Protein AF-0000000066281693 (afdb_homodimer)

pLDDT: mean 96.37, std 2.98, range [82.62, 98.88]

Radius of gyration: 18.15 Å; Cα contacts (8 Å, |Δi|>4): 465; chains: 2; bounding box: 39×50×39 Å

Foldseek 3Di:
DEEALQLVVLCLDVPRPCNVFSVCCLVVDPAAHEYEVVSLVVNLVCCCVPPRDVSSVVSVCVCVVPSHHYDDQDPVLQVQLVVQCVVVVVLNDDSRVSSSLSVCVVSVHQEYEHPPCVSQQPRAHPVGDHGHYGD/DEEALQLVVLCLDVPRPCNVFSVCCLVVDPAAHEYEVVSLVVNLVCCCVPPRDVSSVVSVCVCVVPSHHYDDQDPVLQVQLVVQCVVVVVLNDDSRVSSSLSVCVVSVHQEYEHPPCVSQQPRARPVGDHGHYGD

InterPro domains:
  IPR002716 PIN domain [PF01850] (1-121)
  IPR022907 VapC family [MF_00265] (1-130)
  IPR029060 PIN-like domain superfamily [SSF88723] (1-123)

Solvent-accessible surface area (backbone atoms only — not comparable to full-atom values): 14209 Å² total; per-residue (Å²): 61,36,49,36,45,58,29,50,54,24,51,76,30,81,83,37,89,56,13,65,58,40,42,50,56,61,72,68,48,87,59,61,43,33,32,47,44,34,31,51,42,52,43,42,52,51,36,34,73,75,75,25,63,69,58,27,44,52,50,38,46,56,58,28,64,63,80,46,40,58,44,76,65,41,41,68,49,38,40,53,16,40,51,45,32,60,74,37,54,92,71,67,56,51,62,47,60,23,37,52,40,52,47,24,55,74,69,71,42,52,40,33,35,34,70,56,51,74,65,50,67,70,48,54,41,84,91,54,72,67,51,46,74,27,114,62,35,49,37,47,57,28,50,53,22,50,75,30,81,84,38,89,54,13,65,58,39,42,49,54,61,71,68,47,87,58,62,43,32,34,46,45,34,31,51,41,50,43,41,52,52,35,35,72,76,76,25,63,70,56,26,46,51,50,38,46,54,57,30,65,63,79,44,39,58,43,76,64,39,41,68,49,39,41,53,15,38,51,46,32,61,74,38,53,92,70,68,57,53,64,47,61,23,36,51,41,52,47,23,56,74,68,71,40,50,40,33,35,32,71,59,52,74,63,51,67,70,48,53,41,85,91,54,71,68,51,46,76,27,114

Secondary structure (DSSP, 8-state):
-EE-HHHHHHHH-TTSTTHHHHHHHHHH--S--EE-HHHHHHHHHHHHHHT-HHHHHHHHHHHHTSSSEE----HHHHHHHHHHHHHTGGGT--HHHHHHHHHHHHTT--EEE-S-HHHHHH---TTSS--EEE-/-EE-HHHHHHHH-TTSTTHHHHHHHHHH--S--EE-HHHHHHHHHHHHHHT-HHHHHHHHHHHHTSSSEE----HHHHHHHHHHHHHTGGGT--HHHHHHHHHHHHTT--EEE-S-HHHHHH---TTSS--EEE-

GO terms:
  GO:0045926 negative regulation of growth (P, IMP)

Organism: Mycobacterium tuberculosis (strain ATCC 25618 / H37Rv) (NCBI:txid83332)

Sequence (270 aa):
MIIDTSALLAYFDAAEPDHAAVSECIDSSADALVVSPYVVAELDYLVATRVGVDAELAVLRELAGGAWELANCGAAEIEQAARIVTKYQDQRIGIADAANVVLADRYRTRTILTLDRRHFSALRPIGGGRFTVIPMIIDTSALLAYFDAAEPDHAAVSECIDSSADALVVSPYVVAELDYLVATRVGVDAELAVLRELAGGAWELANCGAAEIEQAARIVTKYQDQRIGIADAANVVLADRYRTRTILTLDRRHFSALRPIGGGRFTVIP

Nearest PDB structures (foldseek):
  5x3t-assembly1_H  TM=9.956E-01  e=8.261E-22  Mycobacterium tuberculosis H37Rv
  5wzf-assembly1_A  TM=8.922E-01  e=1.383E-08  Mycobacterium tuberculosis H37Rv
  5wz4-assembly1_B  TM=8.906E-01  e=7.162E-08  Mycobacterium tuberculosis H37Rv
  4xgr-assembly1_A  TM=8.207E-01  e=1.193E-05  Mycobacterium tuberculosis H37Rv
  5ecw-assembly1_A  TM=7.690E-01  e=4.555E-05  Shigella flexneri

Structure (mmCIF, N/CA/C/O backbone):
data_AF-0000000066281693-model_v1
#
loop_
_entity.id
_entity.type
_entity.pdbx_description
1 polymer 'Ribonuclease VapC26'
#
loop_
_atom_site.group_PDB
_atom_site.id
_atom_site.type_symbol
_atom_site.label_atom_id
_atom_site.label_alt_id
_atom_site.label_comp_id
_atom_site.label_asym_id
_atom_site.label_entity_id
_atom_site.label_seq_id
_atom_site.pdbx_PDB_ins_code
_atom_site.Cartn_x
_atom_site.Cartn_y
_atom_site.Cartn_z
_atom_site.occupancy
_atom_site.B_iso_or_equiv
_atom_site.auth_seq_id
_atom_site.auth_comp_id
_atom_site.auth_asym_id
_atom_site.auth_atom_id
_atom_site.pdbx_PDB_model_num
ATOM 1 N N . MET A 1 1 ? 0.467 11.891 14.688 1 97.56 1 MET A N 1
ATOM 2 C CA . MET A 1 1 ? -0.032 12.594 13.508 1 97.56 1 MET A CA 1
ATOM 3 C C . MET A 1 1 ? -0.022 11.688 12.281 1 97.56 1 MET A C 1
ATOM 5 O O . MET A 1 1 ? 0.903 10.898 12.102 1 97.56 1 MET A O 1
ATOM 9 N N . ILE A 1 2 ? -1.077 11.828 11.508 1 98.38 2 ILE A N 1
ATOM 10 C CA . ILE A 1 2 ? -1.174 11.023 10.297 1 98.38 2 ILE A CA 1
ATOM 11 C C . ILE A 1 2 ? -0.479 11.742 9.148 1 98.38 2 ILE A C 1
ATOM 13 O O . ILE A 1 2 ? -0.688 12.945 8.938 1 98.38 2 ILE A O 1
ATOM 17 N N . ILE A 1 3 ? 0.344 11.039 8.398 1 98.62 3 ILE A N 1
ATOM 18 C CA . ILE A 1 3 ? 1.07 11.633 7.273 1 98.62 3 ILE A CA 1
ATOM 19 C C . ILE A 1 3 ? 0.482 11.125 5.957 1 98.62 3 ILE A C 1
ATOM 21 O O . ILE A 1 3 ? 0.396 9.922 5.73 1 98.62 3 ILE A O 1
ATOM 25 N N . ASP A 1 4 ? 0.103 12.023 5.117 1 98.19 4 ASP A N 1
ATOM 26 C CA . ASP A 1 4 ? -0.469 11.703 3.812 1 98.19 4 ASP A CA 1
ATOM 27 C C . ASP A 1 4 ? 0.6 11.734 2.723 1 98.19 4 ASP A C 1
ATOM 29 O O . ASP A 1 4 ? 1.691 12.266 2.93 1 98.19 4 ASP A O 1
ATOM 33 N N . THR A 1 5 ? 0.277 11.164 1.583 1 98.25 5 THR A N 1
ATOM 34 C CA . THR A 1 5 ? 1.219 11.031 0.476 1 98.25 5 THR A CA 1
ATOM 35 C C . THR A 1 5 ? 1.715 12.398 0.02 1 98.25 5 THR A C 1
ATOM 37 O O . THR A 1 5 ? 2.908 12.586 -0.222 1 98.25 5 THR A O 1
ATOM 40 N N . SER A 1 6 ? 0.788 13.367 -0.1 1 97.75 6 SER A N 1
ATOM 41 C CA . SER A 1 6 ? 1.155 14.68 -0.623 1 97.75 6 SER A CA 1
ATOM 42 C C . SER A 1 6 ? 2.186 15.359 0.271 1 97.75 6 SER A C 1
ATOM 44 O O . SER A 1 6 ? 3.08 16.047 -0.219 1 97.75 6 SER A O 1
ATOM 46 N N . ALA A 1 7 ? 2.043 15.18 1.549 1 98.12 7 ALA A N 1
ATOM 47 C CA . ALA A 1 7 ? 3.002 15.758 2.484 1 98.12 7 ALA A CA 1
ATOM 48 C C . ALA A 1 7 ? 4.379 15.117 2.328 1 98.12 7 ALA A C 1
ATOM 50 O O . ALA A 1 7 ? 5.395 15.812 2.32 1 98.12 7 ALA A O 1
ATOM 51 N N . LEU A 1 8 ? 4.406 13.836 2.193 1 98.31 8 LEU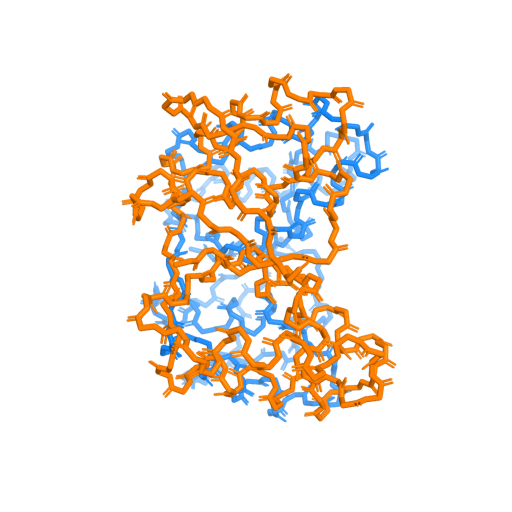 A N 1
ATOM 52 C CA . LEU A 1 8 ? 5.68 13.133 2.062 1 98.31 8 LEU A CA 1
ATOM 53 C C . LEU A 1 8 ? 6.359 13.492 0.744 1 98.31 8 LEU A C 1
ATOM 55 O O . LEU A 1 8 ? 7.59 13.594 0.683 1 98.31 8 LEU A O 1
ATOM 59 N N . LEU A 1 9 ? 5.609 13.633 -0.322 1 98.06 9 LEU A N 1
ATOM 60 C CA . LEU A 1 9 ? 6.176 14.055 -1.599 1 98.06 9 LEU A CA 1
ATOM 61 C C . LEU A 1 9 ? 6.883 15.398 -1.462 1 98.06 9 LEU A C 1
ATOM 63 O O . LEU A 1 9 ? 7.996 15.57 -1.963 1 98.06 9 LEU A O 1
ATOM 67 N N . ALA A 1 10 ? 6.227 16.266 -0.794 1 97.81 10 ALA A N 1
ATOM 68 C CA . ALA A 1 10 ? 6.832 17.578 -0.57 1 97.81 10 ALA A CA 1
ATOM 69 C C . ALA A 1 10 ? 8.031 17.469 0.364 1 97.81 10 ALA A C 1
ATOM 71 O O . ALA A 1 10 ? 9.031 18.172 0.183 1 97.81 10 ALA A O 1
ATOM 72 N N . TYR A 1 11 ? 7.918 16.609 1.33 1 97.62 11 TYR A N 1
ATOM 73 C CA . TYR A 1 11 ? 8.984 16.422 2.305 1 97.62 11 TYR A CA 1
ATOM 74 C C . TYR A 1 11 ? 10.258 15.93 1.633 1 97.62 11 TYR A C 1
ATOM 76 O O . TYR A 1 11 ? 11.359 16.406 1.934 1 97.62 11 TYR A O 1
ATOM 84 N N . PHE A 1 12 ? 10.117 15.055 0.659 1 96.5 12 PHE A N 1
ATOM 85 C CA . PHE A 1 12 ? 11.273 14.398 0.057 1 96.5 12 PHE A CA 1
ATOM 86 C C . PHE A 1 12 ? 11.742 15.164 -1.176 1 96.5 12 PHE A C 1
ATOM 88 O O . PHE A 1 12 ? 12.781 14.836 -1.754 1 96.5 12 PHE A O 1
ATOM 95 N N . ASP A 1 13 ? 11.023 16.094 -1.587 1 95 13 ASP A N 1
ATOM 96 C CA . ASP A 1 13 ? 11.414 16.922 -2.732 1 95 13 ASP A CA 1
ATOM 97 C C . ASP A 1 13 ? 11.695 18.359 -2.311 1 95 13 ASP A C 1
ATOM 99 O O . ASP A 1 13 ? 10.781 19.188 -2.26 1 95 13 ASP A O 1
ATOM 103 N N . ALA A 1 14 ? 12.891 18.734 -2.246 1 93 14 ALA A N 1
ATOM 104 C CA . ALA A 1 14 ? 13.32 20.047 -1.741 1 93 14 ALA A CA 1
ATOM 105 C C . ALA A 1 14 ? 12.859 21.172 -2.662 1 93 14 ALA A C 1
ATOM 107 O O . ALA A 1 14 ? 12.836 22.328 -2.262 1 93 14 ALA A O 1
ATOM 108 N N . ALA A 1 15 ? 12.531 20.812 -3.895 1 93.62 15 ALA A N 1
ATOM 109 C CA . ALA A 1 15 ? 12.133 21.844 -4.859 1 93.62 15 ALA A CA 1
ATOM 110 C C . ALA A 1 15 ? 10.648 22.172 -4.734 1 93.62 15 ALA A C 1
ATOM 112 O O . ALA A 1 15 ? 10.172 23.156 -5.309 1 93.62 15 ALA A O 1
ATOM 113 N N . GLU A 1 16 ? 9.945 21.344 -3.98 1 94.56 16 GLU A N 1
ATOM 114 C CA . GLU A 1 16 ? 8.516 21.594 -3.781 1 94.56 16 GLU A CA 1
ATOM 115 C C . GLU A 1 16 ? 8.289 22.844 -2.938 1 94.56 16 GLU A C 1
ATOM 117 O O . GLU A 1 16 ? 8.945 23.031 -1.91 1 94.56 16 GLU A O 1
ATOM 122 N N . PRO A 1 17 ? 7.426 23.734 -3.322 1 96.19 17 PRO A N 1
ATOM 123 C CA . PRO A 1 17 ? 7.164 25 -2.619 1 96.19 17 PRO A CA 1
ATOM 124 C C . PRO A 1 17 ? 6.816 24.781 -1.146 1 96.19 17 PRO A C 1
ATOM 126 O O . PRO A 1 17 ? 7.152 25.625 -0.304 1 96.19 17 PRO A O 1
ATOM 129 N N . ASP A 1 18 ? 6.168 23.672 -0.856 1 97.12 18 ASP A N 1
ATOM 130 C CA . ASP A 1 18 ? 5.688 23.453 0.503 1 97.12 18 ASP A CA 1
ATOM 131 C C . ASP A 1 18 ? 6.699 22.641 1.316 1 97.12 18 ASP A C 1
ATOM 133 O O . ASP A 1 18 ? 6.434 22.281 2.465 1 97.12 18 ASP A O 1
ATOM 137 N N . HIS A 1 19 ? 7.832 22.359 0.76 1 97.94 19 HIS A N 1
ATOM 138 C CA . HIS A 1 19 ? 8.844 21.547 1.426 1 97.94 19 HIS A CA 1
ATOM 139 C C . HIS A 1 19 ? 9.164 22.094 2.811 1 97.94 19 HIS A C 1
ATOM 141 O O . HIS A 1 19 ? 9.156 21.344 3.795 1 97.94 19 HIS A O 1
ATOM 147 N N . ALA A 1 20 ? 9.438 23.391 2.881 1 97.88 20 ALA A N 1
ATOM 148 C CA . ALA A 1 20 ? 9.852 23.984 4.145 1 97.88 20 ALA A CA 1
ATOM 149 C C . ALA A 1 20 ? 8.75 23.859 5.199 1 97.88 20 ALA A C 1
ATOM 151 O O . ALA A 1 20 ? 9.023 23.5 6.344 1 97.88 20 ALA A O 1
ATOM 152 N N . ALA A 1 21 ? 7.535 24.156 4.832 1 97.81 21 ALA A N 1
ATOM 153 C CA . ALA A 1 21 ? 6.406 24.109 5.758 1 97.81 21 ALA A CA 1
ATOM 154 C C . ALA A 1 21 ? 6.164 22.688 6.254 1 97.81 21 ALA A C 1
ATOM 156 O O . ALA A 1 21 ? 5.949 22.453 7.445 1 97.81 21 ALA A O 1
ATOM 157 N N . VAL A 1 22 ? 6.199 21.703 5.363 1 98.19 22 VAL A N 1
ATOM 158 C CA . VAL A 1 22 ? 5.98 20.297 5.711 1 98.19 22 VAL A CA 1
ATOM 159 C C . VAL A 1 22 ? 7.117 19.812 6.602 1 98.19 22 VAL A C 1
ATOM 161 O O . VAL A 1 22 ? 6.879 19.125 7.602 1 98.19 22 VAL A O 1
ATOM 164 N N . SER A 1 23 ? 8.336 20.172 6.23 1 97.75 23 SER A N 1
ATOM 165 C CA . SER A 1 23 ? 9.508 19.766 6.996 1 97.75 23 SER A CA 1
ATOM 166 C C . SER A 1 23 ? 9.453 20.297 8.422 1 97.75 23 SER A C 1
ATOM 168 O O . SER A 1 23 ? 9.797 19.594 9.375 1 97.75 23 SER A O 1
ATOM 170 N N . GLU A 1 24 ? 9.055 21.469 8.57 1 97.69 24 GLU A N 1
ATOM 171 C CA . GLU A 1 24 ? 8.922 22.062 9.898 1 97.69 24 GLU A CA 1
ATOM 172 C C . GLU A 1 24 ? 7.898 21.312 10.742 1 97.69 24 GLU A C 1
ATOM 174 O O . GLU A 1 24 ? 8.125 21.062 11.922 1 97.69 24 GLU A O 1
ATOM 179 N N . CYS A 1 25 ? 6.734 20.969 10.148 1 97.38 25 CYS A N 1
ATOM 180 C CA . CYS A 1 25 ? 5.703 20.219 10.852 1 97.38 25 CYS A CA 1
ATOM 181 C C . CYS A 1 25 ? 6.242 18.875 11.328 1 97.38 25 CYS A C 1
ATOM 183 O O . CYS A 1 25 ? 5.98 18.453 12.453 1 97.38 25 CYS A O 1
ATOM 185 N N . ILE A 1 26 ? 6.953 18.156 10.469 1 96.69 26 ILE A N 1
ATOM 186 C CA . ILE A 1 26 ? 7.488 16.844 10.766 1 96.69 26 ILE A CA 1
ATOM 187 C C . ILE A 1 26 ? 8.578 16.938 11.828 1 96.69 26 ILE A C 1
ATOM 189 O O . ILE A 1 26 ? 8.562 16.203 12.812 1 96.69 26 ILE A O 1
ATOM 193 N N . ASP A 1 27 ? 9.438 17.922 11.656 1 94.94 27 ASP A N 1
ATOM 194 C CA . ASP A 1 27 ? 10.617 18.047 12.508 1 94.94 27 ASP A CA 1
ATOM 195 C C . ASP A 1 27 ? 10.234 18.531 13.906 1 94.94 27 ASP A C 1
ATOM 197 O O . ASP A 1 27 ? 10.906 18.219 14.883 1 94.94 27 ASP A O 1
ATOM 201 N N . SER A 1 28 ? 9.18 19.203 13.969 1 94.56 28 SER A N 1
ATOM 202 C CA . SER A 1 28 ? 8.812 19.812 15.242 1 94.56 28 SER A CA 1
ATOM 203 C C . SER A 1 28 ? 7.816 18.953 16 1 94.56 28 SER A C 1
ATOM 205 O O . SER A 1 28 ? 7.477 19.234 17.156 1 94.56 28 SER A O 1
ATOM 207 N N . SER A 1 29 ? 7.379 17.938 15.391 1 92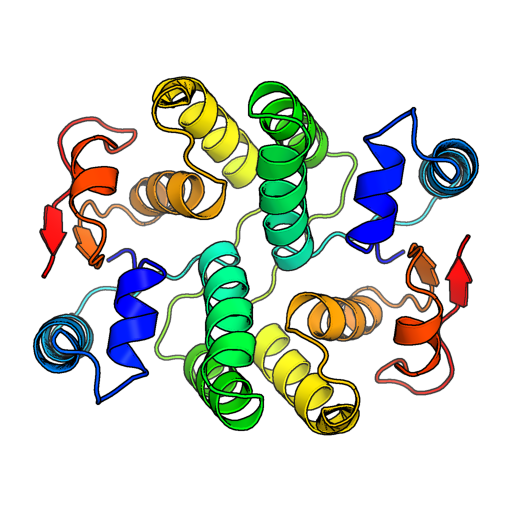.69 29 SER A N 1
ATOM 208 C CA . SER A 1 29 ? 6.332 17.125 16.016 1 92.69 29 SER A CA 1
ATOM 209 C C . SER A 1 29 ? 6.91 16.203 17.078 1 92.69 29 SER A C 1
ATOM 211 O O . SER A 1 29 ? 7.973 15.602 16.891 1 92.69 29 SER A O 1
ATOM 213 N N . ALA A 1 30 ? 6.25 16.156 18.203 1 91.69 30 ALA A N 1
ATOM 214 C CA . ALA A 1 30 ? 6.594 15.195 19.25 1 91.69 30 ALA A CA 1
ATOM 215 C C . ALA A 1 30 ? 5.75 13.93 19.125 1 91.69 30 ALA A C 1
ATOM 217 O O . ALA A 1 30 ? 6.039 12.922 19.766 1 91.69 30 ALA A O 1
ATOM 218 N N . ASP A 1 31 ? 4.766 13.992 18.281 1 92.56 31 ASP A N 1
ATOM 219 C CA . ASP A 1 31 ? 3.846 12.875 18.094 1 92.56 31 ASP A CA 1
ATOM 220 C C . ASP A 1 31 ? 4.449 11.828 17.156 1 92.56 31 ASP A C 1
ATOM 222 O O . ASP A 1 31 ? 5.398 12.109 16.438 1 92.56 31 ASP A O 1
ATOM 226 N N . ALA A 1 32 ? 3.941 10.547 17.281 1 96.06 32 ALA A N 1
ATOM 227 C CA . ALA A 1 32 ? 4.266 9.547 16.266 1 96.06 32 ALA A CA 1
ATOM 228 C C . ALA A 1 32 ? 3.85 10.016 14.883 1 96.06 32 ALA A C 1
ATOM 230 O O . ALA A 1 32 ? 2.777 10.602 14.711 1 96.06 32 ALA A O 1
ATOM 231 N N . LEU A 1 33 ? 4.742 9.867 13.93 1 98.38 33 LEU A N 1
ATOM 232 C CA . LEU A 1 33 ? 4.461 10.164 12.523 1 98.38 33 LEU A CA 1
ATOM 233 C C . LEU A 1 33 ? 3.963 8.922 11.797 1 98.38 33 LEU A C 1
ATOM 235 O O . LEU A 1 33 ? 4.762 8.141 11.281 1 98.38 33 LEU A O 1
ATOM 239 N N . VAL A 1 34 ? 2.664 8.734 11.75 1 98.75 34 VAL A N 1
ATOM 240 C CA . VAL A 1 34 ? 2.041 7.484 11.32 1 98.75 34 VAL A CA 1
ATOM 241 C C . VAL A 1 34 ? 1.897 7.477 9.797 1 98.75 34 VAL A C 1
ATOM 243 O O . VAL A 1 34 ? 1.312 8.391 9.219 1 98.75 34 VAL A O 1
ATOM 246 N N . VAL A 1 35 ? 2.432 6.512 9.195 1 98.88 35 VAL A N 1
ATOM 247 C CA . VAL A 1 35 ? 2.354 6.324 7.75 1 98.88 35 VAL A CA 1
ATOM 248 C C . VAL A 1 35 ? 1.716 4.973 7.441 1 98.88 35 VAL A C 1
ATOM 250 O O . VAL A 1 35 ? 2.176 3.936 7.926 1 98.88 35 VAL A O 1
ATOM 253 N N . SER A 1 36 ? 0.613 4.973 6.691 1 98.88 36 SER A N 1
ATOM 254 C CA . SER A 1 36 ? -0.012 3.721 6.277 1 98.88 36 SER A CA 1
ATOM 255 C C . SER A 1 36 ? 0.789 3.043 5.172 1 98.88 36 SER A C 1
ATOM 257 O O . SER A 1 36 ? 1.52 3.705 4.43 1 98.88 36 SER A O 1
ATOM 259 N N . PRO A 1 37 ? 0.64 1.738 5.02 1 98.88 37 PRO A N 1
ATOM 260 C CA . PRO A 1 37 ? 1.333 1.078 3.912 1 98.88 37 PRO A CA 1
ATOM 261 C C . PRO A 1 37 ? 0.827 1.533 2.545 1 98.88 37 PRO A C 1
ATOM 263 O O . PRO A 1 37 ? 1.557 1.451 1.553 1 98.88 37 PRO A O 1
ATOM 266 N N . TYR A 1 38 ? -0.361 2.041 2.502 1 98.88 38 TYR A N 1
ATOM 267 C CA . TYR A 1 38 ? -0.93 2.486 1.234 1 98.88 38 TYR A CA 1
ATOM 268 C C . TYR A 1 38 ? -0.314 3.809 0.795 1 98.88 38 TYR A C 1
ATOM 270 O O . TYR A 1 38 ? -0.133 4.051 -0.4 1 98.88 38 TYR A O 1
ATOM 278 N N . VAL A 1 39 ? 0.002 4.633 1.779 1 98.81 39 VAL A N 1
ATOM 279 C CA . VAL A 1 39 ? 0.751 5.855 1.508 1 98.81 39 VAL A CA 1
ATOM 280 C C . VAL A 1 39 ? 2.152 5.504 1.014 1 98.81 39 VAL A C 1
ATOM 282 O O . VAL A 1 39 ? 2.666 6.129 0.083 1 98.81 39 VAL A O 1
ATOM 285 N N . VAL A 1 40 ? 2.775 4.473 1.563 1 98.88 40 VAL A N 1
ATOM 286 C CA . VAL A 1 40 ? 4.09 4.016 1.121 1 98.88 40 VAL A CA 1
ATOM 287 C C . VAL A 1 40 ? 4.023 3.586 -0.343 1 98.88 40 VAL A C 1
ATOM 289 O O . VAL A 1 40 ? 4.891 3.943 -1.142 1 98.88 40 VAL A O 1
ATOM 292 N N . ALA A 1 41 ? 2.988 2.848 -0.678 1 98.69 41 ALA A N 1
ATOM 293 C CA . ALA A 1 41 ? 2.822 2.369 -2.047 1 98.69 41 ALA A CA 1
ATOM 294 C C . ALA A 1 41 ? 2.678 3.535 -3.021 1 98.69 41 ALA A C 1
ATOM 296 O O . ALA A 1 41 ? 3.309 3.549 -4.082 1 98.69 41 ALA A O 1
ATOM 297 N N . GLU A 1 42 ? 1.823 4.488 -2.662 1 98.19 42 GLU A N 1
ATOM 298 C CA . GLU A 1 42 ? 1.613 5.656 -3.51 1 98.19 42 GLU A CA 1
ATOM 299 C C . GLU A 1 42 ? 2.9 6.461 -3.67 1 98.19 42 GLU A C 1
ATOM 301 O O . GLU A 1 42 ? 3.236 6.891 -4.777 1 98.19 42 GLU A O 1
ATOM 306 N N . LEU A 1 43 ? 3.547 6.672 -2.59 1 98.56 43 LEU A N 1
ATOM 307 C CA . LEU A 1 43 ? 4.793 7.43 -2.6 1 98.56 43 LEU A CA 1
ATOM 308 C C . LEU A 1 43 ? 5.84 6.75 -3.475 1 98.56 43 LEU A C 1
ATOM 310 O O . LEU A 1 43 ? 6.5 7.402 -4.285 1 98.56 43 LEU A O 1
ATOM 314 N N . ASP A 1 44 ? 5.988 5.457 -3.299 1 98.44 44 ASP A N 1
ATOM 315 C CA . ASP A 1 44 ? 6.922 4.66 -4.09 1 98.44 44 ASP A CA 1
ATOM 316 C C . ASP A 1 44 ? 6.676 4.852 -5.586 1 98.44 44 ASP A C 1
ATOM 318 O O . ASP A 1 44 ? 7.602 5.148 -6.34 1 98.44 44 ASP A O 1
ATOM 322 N N . TYR A 1 45 ? 5.473 4.742 -5.996 1 97.62 45 TYR A N 1
ATOM 323 C CA . TYR A 1 45 ? 5.09 4.863 -7.398 1 97.62 45 TYR A CA 1
ATOM 324 C C . TYR A 1 45 ? 5.363 6.266 -7.922 1 97.62 45 TYR A C 1
ATOM 326 O O . TYR A 1 45 ? 5.961 6.434 -8.984 1 97.62 45 TYR A O 1
ATOM 334 N N . LEU A 1 46 ? 4.938 7.25 -7.195 1 97.56 46 LEU A N 1
ATOM 335 C CA . LEU A 1 46 ? 5.051 8.641 -7.637 1 97.56 46 LEU A CA 1
ATOM 336 C C . LEU A 1 46 ? 6.512 9.055 -7.742 1 97.56 46 LEU A C 1
ATOM 338 O O . LEU A 1 46 ? 6.906 9.695 -8.719 1 97.56 46 LEU A O 1
ATOM 342 N N . VAL A 1 47 ? 7.316 8.703 -6.758 1 97.75 47 VAL A N 1
ATOM 343 C CA . VAL A 1 47 ? 8.719 9.102 -6.758 1 97.75 47 VAL A CA 1
ATOM 344 C C . VAL A 1 47 ? 9.461 8.359 -7.867 1 97.75 47 VAL A C 1
ATOM 346 O O . VAL A 1 47 ? 10.25 8.961 -8.609 1 97.75 47 VAL A O 1
ATOM 349 N N . ALA A 1 48 ? 9.188 7.09 -8 1 96.62 48 ALA A N 1
ATOM 350 C CA . ALA A 1 48 ? 9.828 6.309 -9.055 1 96.62 48 ALA A CA 1
ATOM 351 C C . ALA A 1 48 ? 9.508 6.875 -10.438 1 96.62 48 ALA A C 1
ATOM 353 O O . ALA A 1 48 ? 10.391 6.961 -11.297 1 96.62 48 ALA A O 1
ATOM 354 N N . THR A 1 49 ? 8.266 7.262 -10.68 1 95.69 49 THR A N 1
ATOM 355 C CA . THR A 1 49 ? 7.809 7.672 -12 1 95.69 49 THR A CA 1
ATOM 356 C C . THR A 1 49 ? 8.203 9.117 -12.281 1 95.69 49 THR A C 1
ATOM 358 O O . THR A 1 49 ? 8.531 9.469 -13.414 1 95.69 49 THR A O 1
ATOM 361 N N . ARG A 1 50 ? 8.219 9.945 -11.305 1 95.75 50 ARG A N 1
ATOM 362 C CA . ARG A 1 50 ? 8.43 11.375 -11.516 1 95.75 50 ARG A CA 1
ATOM 363 C C . ARG A 1 50 ? 9.914 11.727 -11.422 1 95.75 50 ARG A C 1
ATOM 365 O O . ARG A 1 50 ? 10.359 12.695 -12.039 1 95.75 50 ARG A O 1
ATOM 372 N N . VAL A 1 51 ? 10.633 11.031 -10.609 1 95.38 51 VAL A N 1
ATOM 373 C CA . VAL A 1 51 ? 12.016 11.414 -10.336 1 95.38 51 VAL A CA 1
ATOM 374 C C . VAL A 1 51 ? 12.961 10.305 -10.773 1 95.38 51 VAL A C 1
ATOM 376 O O . VAL A 1 51 ? 13.852 10.531 -11.602 1 95.38 51 VAL A O 1
ATOM 379 N N . GLY A 1 52 ? 12.805 9.078 -10.32 1 95 52 GLY A N 1
ATOM 380 C CA . GLY A 1 52 ? 13.656 7.977 -10.711 1 95 52 GLY A CA 1
ATOM 381 C C . GLY A 1 52 ? 13.93 6.996 -9.586 1 95 52 GLY A C 1
ATOM 382 O O . GLY A 1 52 ? 13.523 7.23 -8.445 1 95 52 GLY A O 1
ATOM 383 N N . VAL A 1 53 ? 14.594 5.93 -9.891 1 95.94 53 VAL A N 1
ATOM 384 C CA . VAL A 1 53 ? 14.766 4.781 -9.008 1 95.94 53 VAL A CA 1
ATOM 385 C C . VAL A 1 53 ? 15.664 5.164 -7.832 1 95.94 53 VAL A C 1
ATOM 387 O O . VAL A 1 53 ? 15.461 4.691 -6.711 1 95.94 53 VAL A O 1
ATOM 390 N N . ASP A 1 54 ? 16.656 5.996 -8.055 1 96.06 54 ASP A N 1
ATOM 391 C CA . ASP A 1 54 ? 17.531 6.41 -6.965 1 96.06 54 ASP A CA 1
ATOM 392 C C . ASP A 1 54 ? 16.75 7.16 -5.887 1 96.06 54 ASP A C 1
ATOM 394 O O . ASP A 1 54 ? 16.984 6.949 -4.691 1 96.06 54 ASP A O 1
ATOM 398 N N . ALA A 1 55 ? 15.859 8.023 -6.277 1 96.81 55 ALA A N 1
ATOM 399 C CA . ALA A 1 55 ? 15.016 8.75 -5.34 1 96.81 55 ALA A CA 1
ATOM 400 C C . ALA A 1 55 ? 14.039 7.812 -4.633 1 96.81 55 ALA A C 1
ATOM 402 O O . ALA A 1 55 ? 13.789 7.965 -3.434 1 96.81 55 ALA A O 1
ATOM 403 N N . GLU A 1 56 ? 13.453 6.941 -5.379 1 97.62 56 GLU A N 1
ATOM 404 C CA . GLU A 1 56 ? 12.594 5.914 -4.801 1 97.62 56 GLU A CA 1
ATOM 405 C C . GLU A 1 56 ? 13.305 5.16 -3.682 1 97.62 56 GLU A C 1
ATOM 407 O O . GLU A 1 56 ? 12.75 5 -2.59 1 97.62 56 GLU A O 1
ATOM 412 N N . LEU A 1 57 ? 14.555 4.699 -3.941 1 97.69 57 LEU A N 1
ATOM 413 C CA . LEU A 1 57 ? 15.344 3.951 -2.969 1 97.69 57 LEU A CA 1
ATOM 414 C C . LEU A 1 57 ? 15.648 4.805 -1.744 1 97.69 57 LEU A C 1
ATOM 416 O O . LEU A 1 57 ? 15.586 4.32 -0.612 1 97.69 57 LEU A O 1
ATOM 420 N N . ALA A 1 58 ? 15.992 6.051 -1.95 1 97.56 58 ALA A N 1
ATOM 421 C CA . ALA A 1 58 ? 16.266 6.957 -0.839 1 97.56 58 ALA A CA 1
ATOM 422 C C . ALA A 1 58 ? 15.039 7.109 0.059 1 97.56 58 ALA A C 1
ATOM 424 O O . ALA A 1 58 ? 15.156 7.098 1.286 1 97.56 58 ALA A O 1
ATOM 425 N N . VAL A 1 59 ? 13.883 7.219 -0.544 1 98.12 59 VAL A N 1
ATOM 426 C CA . VAL A 1 59 ? 12.633 7.359 0.192 1 98.12 59 VAL A CA 1
ATOM 427 C C . VAL A 1 59 ? 12.367 6.098 1.006 1 98.12 59 VAL A C 1
ATOM 429 O O . VAL A 1 59 ? 12.047 6.172 2.195 1 98.12 59 VAL A O 1
ATOM 432 N N . LEU A 1 60 ? 12.484 4.93 0.37 1 98.44 60 LEU A N 1
ATOM 433 C CA . LEU A 1 60 ? 12.234 3.666 1.054 1 98.44 60 LEU A CA 1
ATOM 434 C C . LEU A 1 60 ? 13.188 3.484 2.229 1 98.44 60 LEU A C 1
ATOM 436 O O . LEU A 1 60 ? 12.773 3.057 3.309 1 98.44 60 LEU A O 1
ATOM 440 N N . ARG A 1 61 ? 14.406 3.834 2.027 1 97.94 61 ARG A N 1
ATOM 441 C CA . ARG A 1 61 ? 15.398 3.701 3.09 1 97.94 61 ARG A CA 1
ATOM 442 C C . ARG A 1 61 ? 15.102 4.656 4.238 1 97.94 61 ARG A C 1
ATOM 444 O O . ARG A 1 61 ? 15.258 4.301 5.41 1 97.94 61 ARG A O 1
ATOM 451 N N . GLU A 1 62 ? 14.688 5.824 3.895 1 97.88 62 GLU A N 1
ATOM 452 C CA . GLU A 1 62 ? 14.305 6.789 4.922 1 97.88 62 GLU A CA 1
ATOM 453 C C . GLU A 1 62 ? 13.125 6.281 5.742 1 97.88 62 GLU A C 1
ATOM 455 O O . GLU A 1 62 ? 13.133 6.367 6.973 1 97.88 62 GLU A O 1
ATOM 460 N N . LEU A 1 63 ? 12.133 5.773 5.082 1 98.25 63 LEU A N 1
ATOM 461 C CA . LEU A 1 63 ? 10.945 5.273 5.758 1 98.25 63 LEU A CA 1
ATOM 462 C C . LEU A 1 63 ? 11.289 4.082 6.648 1 98.25 63 LEU A C 1
ATOM 464 O O . LEU A 1 63 ? 10.68 3.9 7.711 1 98.25 63 LEU A O 1
ATOM 468 N N . ALA A 1 64 ? 12.25 3.338 6.234 1 97.81 64 ALA A N 1
ATOM 469 C CA . ALA A 1 64 ? 12.641 2.141 6.973 1 97.81 64 ALA A CA 1
ATOM 470 C C . ALA A 1 64 ? 13.547 2.49 8.148 1 97.81 64 ALA A C 1
ATOM 472 O O . ALA A 1 64 ? 13.852 1.633 8.984 1 97.81 64 ALA A O 1
ATOM 473 N N . GLY A 1 65 ? 13.977 3.748 8.266 1 96 65 GLY A N 1
ATOM 474 C CA . GLY A 1 65 ? 15.023 4.164 9.18 1 96 65 GLY A CA 1
ATOM 475 C C . GLY A 1 65 ? 14.547 4.289 10.617 1 96 65 GLY A C 1
ATOM 476 O O . GLY A 1 65 ? 15.336 4.586 11.516 1 96 65 GLY A O 1
ATOM 477 N N . GLY A 1 66 ? 13.312 4.156 10.922 1 93.12 66 GLY A N 1
ATOM 478 C CA . GLY A 1 66 ? 12.852 4.066 12.297 1 93.12 66 GLY A CA 1
ATOM 479 C C . GLY A 1 66 ? 12.18 5.336 12.781 1 93.12 66 GLY A C 1
ATOM 480 O O . GLY A 1 66 ? 11.562 5.348 13.852 1 93.12 66 GLY A O 1
ATOM 481 N N . ALA A 1 67 ? 12.242 6.406 12.07 1 93.81 67 ALA A N 1
ATOM 482 C CA . ALA A 1 67 ? 11.68 7.688 12.492 1 93.81 67 ALA A CA 1
ATOM 483 C C . ALA A 1 67 ? 10.172 7.723 12.281 1 93.81 67 ALA A C 1
ATOM 485 O O . ALA A 1 67 ? 9.484 8.602 12.812 1 93.81 67 ALA A O 1
ATOM 486 N N . TRP A 1 68 ? 9.688 6.809 11.609 1 97.81 68 TRP A N 1
ATOM 487 C CA . TRP A 1 68 ? 8.281 6.77 11.227 1 97.81 68 TRP A CA 1
ATOM 488 C C . TRP A 1 68 ? 7.562 5.602 11.891 1 97.81 68 TRP A C 1
ATOM 490 O O . TRP A 1 68 ? 8.156 4.539 12.109 1 97.81 68 TRP A O 1
ATOM 500 N N . GLU A 1 69 ? 6.344 5.848 12.25 1 98.31 69 GLU A N 1
ATOM 501 C CA . GLU A 1 69 ? 5.453 4.77 12.672 1 98.31 69 GLU A CA 1
ATOM 502 C C . GLU A 1 69 ? 4.73 4.148 11.477 1 98.31 69 GLU A C 1
ATOM 504 O O . GLU A 1 69 ? 3.717 4.676 11.016 1 98.31 69 GLU A O 1
ATOM 509 N N . LEU A 1 70 ? 5.242 3.051 10.992 1 98.69 70 LEU A N 1
ATOM 510 C CA . LEU A 1 70 ? 4.637 2.346 9.867 1 98.69 70 LEU A CA 1
ATOM 511 C C . LEU A 1 70 ? 3.502 1.441 10.336 1 98.69 70 LEU A C 1
ATOM 513 O O . LEU A 1 70 ? 3.75 0.349 10.852 1 98.69 70 LEU A O 1
ATOM 517 N N . ALA A 1 71 ? 2.305 1.86 10.109 1 98.56 71 ALA A N 1
ATOM 518 C CA . ALA A 1 71 ? 1.131 1.202 10.672 1 98.56 71 ALA A CA 1
ATOM 519 C C . ALA A 1 71 ? 0.79 -0.071 9.906 1 98.56 71 ALA A C 1
ATOM 521 O O . ALA A 1 71 ? 0.963 -0.131 8.688 1 98.56 71 ALA A O 1
ATOM 522 N N . ASN A 1 72 ? 0.353 -1.075 10.609 1 97.62 72 ASN A N 1
ATOM 523 C CA . ASN A 1 72 ? -0.202 -2.27 9.984 1 97.62 72 ASN A CA 1
ATOM 524 C C . ASN A 1 72 ? -1.672 -2.082 9.625 1 97.62 72 ASN A C 1
ATOM 526 O O . ASN A 1 72 ? -2.436 -1.495 10.391 1 97.62 72 ASN A O 1
ATOM 530 N N . CYS A 1 73 ? -2.016 -2.51 8.438 1 98.31 73 CYS A N 1
ATOM 531 C CA . CYS A 1 73 ? -3.408 -2.521 7.996 1 98.31 73 CYS A CA 1
ATOM 532 C C . CYS A 1 73 ? -3.84 -3.926 7.59 1 98.31 73 CYS A C 1
ATOM 534 O O . CYS A 1 73 ? -3.561 -4.367 6.473 1 98.31 73 CYS A O 1
ATOM 536 N N . GLY A 1 74 ? -4.508 -4.613 8.516 1 98 74 GLY A N 1
ATOM 537 C CA . GLY A 1 74 ? -5.051 -5.934 8.227 1 98 74 GLY A CA 1
ATOM 538 C C . GLY A 1 74 ? -6.52 -5.902 7.84 1 98 74 GLY A C 1
ATOM 539 O O . GLY A 1 74 ? -7 -4.906 7.297 1 98 74 GLY A O 1
ATOM 540 N N . ALA A 1 75 ? -7.168 -7.016 8.086 1 98.19 75 ALA A N 1
ATOM 541 C CA . ALA A 1 75 ? -8.555 -7.195 7.672 1 98.19 75 ALA A CA 1
ATOM 542 C C . ALA A 1 75 ? -9.469 -6.164 8.336 1 98.19 75 ALA A C 1
ATOM 544 O O . ALA A 1 75 ? -10.344 -5.586 7.684 1 98.19 75 ALA A O 1
ATOM 545 N N . ALA A 1 76 ? -9.258 -5.906 9.586 1 98.06 76 ALA A N 1
ATOM 546 C CA . ALA A 1 76 ? -10.109 -4.973 10.328 1 98.06 76 ALA A CA 1
ATOM 547 C C . ALA A 1 76 ? -9.977 -3.557 9.773 1 98.06 76 ALA A C 1
ATOM 549 O O . ALA A 1 76 ? -10.969 -2.85 9.609 1 98.06 76 ALA A O 1
ATOM 550 N N . GLU A 1 77 ? -8.727 -3.141 9.547 1 98.5 77 GLU A N 1
ATOM 551 C CA . GLU A 1 77 ? -8.5 -1.807 9 1 98.5 77 GLU A CA 1
ATOM 552 C C . GLU A 1 77 ? -9.086 -1.68 7.594 1 98.5 77 GLU A C 1
ATOM 554 O O . GLU A 1 77 ? -9.656 -0.646 7.242 1 98.5 77 GLU A O 1
ATOM 559 N N . ILE A 1 78 ? -8.945 -2.74 6.762 1 98.81 78 ILE A N 1
ATOM 560 C CA . ILE A 1 78 ? -9.461 -2.703 5.398 1 98.81 78 ILE A CA 1
ATOM 561 C C . ILE A 1 78 ? -10.984 -2.643 5.426 1 98.81 78 ILE A C 1
ATOM 563 O O . ILE A 1 78 ? -11.602 -1.913 4.641 1 98.81 78 ILE A O 1
ATOM 567 N N . GLU A 1 79 ? -11.57 -3.383 6.309 1 98.5 79 GLU A N 1
ATOM 568 C CA . GLU A 1 79 ? -13.023 -3.344 6.449 1 98.5 79 GLU A CA 1
ATOM 569 C C . GLU A 1 79 ? -13.5 -1.948 6.836 1 98.5 79 GLU A C 1
ATOM 571 O O . GLU A 1 79 ? -14.469 -1.435 6.258 1 98.5 79 GLU A O 1
ATOM 576 N N . GLN A 1 80 ? -12.898 -1.382 7.812 1 98.44 80 GLN A N 1
ATOM 577 C CA . GLN A 1 80 ? -13.266 -0.034 8.234 1 98.44 80 GLN A CA 1
ATOM 578 C C . GLN A 1 80 ? -13.016 0.979 7.121 1 98.44 80 GLN A C 1
ATOM 580 O O . GLN A 1 80 ? -13.797 1.911 6.934 1 98.44 80 GLN A O 1
ATOM 585 N N . ALA A 1 81 ? -11.891 0.82 6.398 1 98.56 81 ALA A N 1
ATOM 586 C CA . ALA A 1 81 ? -11.602 1.698 5.266 1 98.56 81 ALA A CA 1
ATOM 587 C C . ALA A 1 81 ? -12.695 1.597 4.203 1 98.56 81 ALA A C 1
ATOM 589 O O . ALA A 1 81 ? -13.094 2.605 3.617 1 98.56 81 ALA A O 1
ATOM 590 N N . ALA A 1 82 ? -13.141 0.361 3.934 1 98.19 82 ALA A N 1
ATOM 591 C CA . ALA A 1 82 ? -14.227 0.166 2.975 1 98.19 82 ALA A CA 1
ATOM 592 C C . ALA A 1 82 ? -15.477 0.922 3.404 1 98.19 82 ALA A C 1
ATOM 594 O O . ALA A 1 82 ? -16.188 1.483 2.568 1 98.19 82 ALA A O 1
ATOM 595 N N . ARG A 1 83 ? -15.742 0.951 4.699 1 97.94 83 ARG A N 1
ATOM 596 C CA . ARG A 1 83 ? -16.875 1.704 5.211 1 97.94 83 ARG A CA 1
ATOM 597 C C . ARG A 1 83 ? -16.703 3.199 4.961 1 97.94 83 ARG A C 1
ATOM 599 O O . ARG A 1 83 ? -17.672 3.893 4.625 1 97.94 83 ARG A O 1
ATOM 606 N N . ILE A 1 84 ? -15.516 3.662 5.164 1 97.62 84 ILE A N 1
ATOM 607 C CA . ILE A 1 84 ? -15.227 5.07 4.91 1 97.62 84 ILE A CA 1
ATOM 608 C C . ILE A 1 84 ? -15.414 5.379 3.428 1 97.62 84 ILE A C 1
ATOM 610 O O . ILE A 1 84 ? -16.016 6.398 3.07 1 97.62 84 ILE A O 1
ATOM 614 N N . VAL A 1 85 ? -14.883 4.535 2.514 1 97.25 85 VAL A N 1
ATOM 615 C CA . VAL A 1 85 ? -15.039 4.727 1.077 1 97.25 85 VAL A CA 1
ATOM 616 C C . VAL A 1 85 ? -16.516 4.77 0.721 1 97.25 85 VAL A C 1
ATOM 618 O O . VAL A 1 85 ? -16.953 5.598 -0.089 1 97.25 85 VAL A O 1
ATOM 621 N N . THR A 1 86 ? -17.266 3.891 1.339 1 97.06 86 THR A N 1
ATOM 622 C CA . THR A 1 86 ? -18.703 3.852 1.104 1 97.06 86 THR A CA 1
ATOM 623 C C . THR A 1 86 ? -19.359 5.168 1.512 1 97.06 86 THR A C 1
ATOM 625 O O . THR A 1 86 ? -20.172 5.727 0.764 1 97.06 86 THR A O 1
ATOM 628 N N . LYS A 1 87 ? -18.984 5.629 2.652 1 95.69 87 LYS A N 1
ATOM 629 C CA . LYS A 1 87 ? -19.547 6.859 3.201 1 95.69 87 LYS A CA 1
ATOM 630 C C . LYS A 1 87 ? -19.25 8.047 2.295 1 95.69 87 LYS A C 1
ATOM 632 O O . LYS A 1 87 ? -20.078 8.953 2.158 1 95.69 87 LYS A O 1
ATOM 637 N N . TYR A 1 88 ? -18.125 8.047 1.666 1 94.75 88 TYR A N 1
ATOM 638 C CA . TYR A 1 88 ? -17.688 9.18 0.859 1 94.75 88 TYR A CA 1
ATOM 639 C C . TYR A 1 88 ? -17.594 8.805 -0.614 1 94.75 88 TYR A C 1
ATOM 641 O O . TYR A 1 88 ? -16.672 9.219 -1.315 1 94.75 88 TYR A O 1
ATOM 649 N N . GLN A 1 89 ? -18.453 7.961 -1.045 1 90.94 89 GLN A N 1
ATOM 650 C CA . GLN A 1 89 ? -18.453 7.43 -2.402 1 90.94 89 GLN A CA 1
ATOM 651 C C . GLN A 1 89 ? -18.484 8.555 -3.436 1 90.94 89 GLN A C 1
ATOM 653 O O . GLN A 1 89 ? -17.891 8.43 -4.512 1 90.94 89 GLN A O 1
ATOM 658 N N . ASP A 1 90 ? -19.078 9.703 -3.133 1 89.19 90 ASP A N 1
ATOM 659 C CA . ASP A 1 90 ? -19.203 10.844 -4.035 1 89.19 90 ASP A CA 1
ATOM 660 C C . ASP A 1 90 ? -17.859 11.57 -4.188 1 89.19 90 ASP A C 1
ATOM 662 O O . ASP A 1 90 ? -17.672 12.336 -5.133 1 89.19 90 ASP A O 1
ATOM 666 N N . GLN A 1 91 ? -16.953 11.328 -3.244 1 88.19 91 GLN A N 1
ATOM 667 C CA . GLN A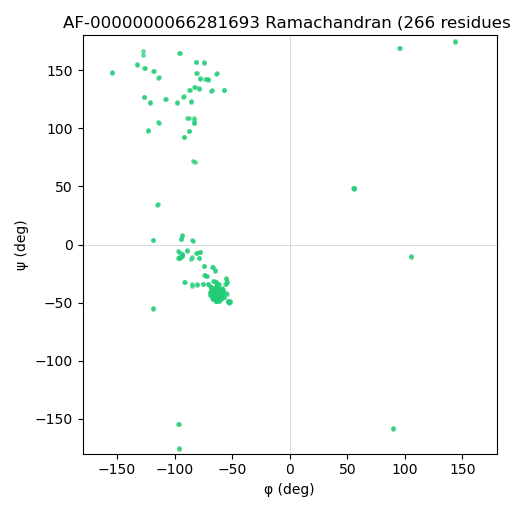 1 91 ? -15.664 11.992 -3.254 1 88.19 91 GLN A CA 1
ATOM 668 C C . GLN A 1 91 ? -14.602 11.117 -3.92 1 88.19 91 GLN A C 1
ATOM 670 O O . GLN A 1 91 ? -13.516 11.594 -4.258 1 88.19 91 GLN A O 1
ATOM 675 N N . ARG A 1 92 ? -14.859 9.844 -4.191 1 88 92 ARG A N 1
ATOM 676 C CA . ARG A 1 92 ? -13.984 8.891 -4.867 1 88 92 ARG A CA 1
ATOM 677 C C . ARG A 1 92 ? -12.641 8.789 -4.16 1 88 92 ARG A C 1
ATOM 679 O O . ARG A 1 92 ? -11.586 8.906 -4.797 1 88 92 ARG A O 1
ATOM 686 N N . ILE A 1 93 ? -12.742 8.625 -2.871 1 93.75 93 ILE A N 1
ATOM 687 C CA . ILE A 1 93 ? -11.5 8.453 -2.123 1 93.75 93 ILE A CA 1
ATOM 688 C C . ILE A 1 93 ? -11.016 7.012 -2.248 1 93.75 93 ILE A C 1
ATOM 690 O O . ILE A 1 93 ? -11.82 6.09 -2.395 1 93.75 93 ILE A O 1
ATOM 694 N N . GLY A 1 94 ? -9.742 6.805 -2.244 1 95.62 94 GLY A N 1
ATOM 695 C CA . GLY A 1 94 ? -9.156 5.477 -2.316 1 95.62 94 GLY A CA 1
ATOM 696 C C . GLY A 1 94 ? -8.797 4.91 -0.957 1 95.62 94 GLY A C 1
ATOM 697 O O . GLY A 1 94 ? -9.102 5.512 0.075 1 95.62 94 GLY A O 1
ATOM 698 N N . ILE A 1 95 ? -8.188 3.773 -0.963 1 98.25 95 ILE A N 1
ATOM 699 C CA . ILE A 1 95 ? -7.879 3.047 0.262 1 98.25 95 ILE A CA 1
ATOM 700 C C . ILE A 1 95 ? -6.855 3.83 1.082 1 98.25 95 ILE A C 1
ATOM 702 O O . ILE A 1 95 ? -6.871 3.787 2.314 1 98.25 95 ILE A O 1
ATOM 706 N N . ALA A 1 96 ? -5.938 4.59 0.417 1 98.19 96 ALA A N 1
ATOM 707 C CA . ALA A 1 96 ? -4.934 5.363 1.143 1 98.19 96 ALA A CA 1
ATOM 708 C C . ALA A 1 96 ? -5.586 6.445 1.994 1 98.19 96 ALA A C 1
ATOM 710 O O . ALA A 1 96 ? -5.273 6.586 3.18 1 98.19 96 ALA A O 1
ATOM 711 N N . ASP A 1 97 ? -6.516 7.168 1.463 1 97.38 97 ASP A N 1
ATOM 712 C CA . ASP A 1 97 ? -7.234 8.211 2.193 1 97.38 97 ASP A CA 1
ATOM 713 C C . ASP A 1 97 ? -8.094 7.605 3.303 1 97.38 97 ASP A C 1
ATOM 715 O O . ASP A 1 97 ? -8.094 8.102 4.43 1 97.38 97 ASP A O 1
ATOM 719 N N . ALA A 1 98 ? -8.82 6.582 2.951 1 98.06 98 ALA A N 1
ATOM 720 C CA . ALA A 1 98 ? -9.703 5.922 3.914 1 98.06 98 ALA A CA 1
ATOM 721 C C . ALA A 1 98 ? -8.906 5.344 5.078 1 98.06 98 ALA A C 1
ATOM 723 O O . ALA A 1 98 ? -9.312 5.449 6.238 1 98.06 98 ALA A O 1
ATOM 724 N N . ALA A 1 99 ? -7.785 4.73 4.766 1 98.62 99 ALA A N 1
ATOM 725 C CA . ALA A 1 99 ? -6.93 4.16 5.805 1 98.62 99 ALA A CA 1
ATOM 726 C C . ALA A 1 99 ? -6.383 5.25 6.723 1 98.62 99 ALA A C 1
ATOM 728 O O . ALA A 1 99 ? -6.207 5.023 7.922 1 98.62 99 ALA A O 1
ATOM 729 N N . ASN A 1 100 ? -6.074 6.43 6.18 1 98.44 100 ASN A N 1
ATOM 730 C CA . ASN A 1 100 ? -5.645 7.543 7.016 1 98.44 100 ASN A CA 1
ATOM 731 C C . ASN A 1 100 ? -6.695 7.895 8.062 1 98.44 100 ASN A C 1
ATOM 733 O O . ASN A 1 100 ? -6.359 8.18 9.219 1 98.44 100 ASN A O 1
ATOM 737 N N . VAL A 1 101 ? -7.941 7.836 7.684 1 98.31 101 VAL A N 1
ATOM 738 C CA . VAL A 1 101 ? -9.031 8.109 8.617 1 98.31 101 VAL A CA 1
ATOM 739 C C . VAL A 1 101 ? -9.086 7.012 9.68 1 98.31 101 VAL A C 1
ATOM 741 O O . VAL A 1 101 ? -9.195 7.301 10.875 1 98.31 101 VAL A O 1
ATOM 744 N N . VAL A 1 102 ? -9 5.785 9.297 1 98.75 102 VAL A N 1
ATOM 745 C CA . VAL A 1 102 ? -9.062 4.641 10.195 1 98.75 102 VAL A CA 1
ATOM 746 C C . VAL A 1 102 ? -7.895 4.695 11.18 1 98.75 102 VAL A C 1
ATOM 748 O O . VAL A 1 102 ? -8.078 4.492 12.383 1 98.75 102 VAL A O 1
ATOM 751 N N . LEU A 1 103 ? -6.723 4.984 10.664 1 98.75 103 LEU A N 1
ATOM 752 C CA . LEU A 1 103 ? -5.523 5.004 11.5 1 98.75 103 LEU A CA 1
ATOM 753 C C . LEU A 1 103 ? -5.535 6.195 12.445 1 98.75 103 LEU A C 1
ATOM 755 O O . LEU A 1 103 ? -5.008 6.117 13.555 1 98.75 103 LEU A O 1
ATOM 759 N N . ALA A 1 104 ? -6.113 7.328 11.953 1 98.38 104 ALA A N 1
ATOM 760 C CA . ALA A 1 104 ? -6.266 8.461 12.859 1 98.38 104 ALA A CA 1
ATOM 761 C C . ALA A 1 104 ? -7.012 8.055 14.125 1 98.38 104 ALA A C 1
ATOM 763 O O . ALA A 1 104 ? -6.637 8.461 15.234 1 98.38 104 ALA A O 1
ATOM 764 N N . ASP A 1 105 ? -8.039 7.277 13.969 1 98.5 105 ASP A N 1
ATOM 765 C CA . ASP A 1 105 ? -8.805 6.789 15.109 1 98.5 105 ASP A CA 1
ATOM 766 C C . ASP A 1 105 ? -7.969 5.852 15.977 1 98.5 105 ASP A C 1
ATOM 768 O O . ASP A 1 105 ? -7.945 5.98 17.203 1 98.5 105 ASP A O 1
ATOM 772 N N . ARG A 1 106 ? -7.309 4.938 15.359 1 98.06 106 ARG A N 1
ATOM 773 C CA . ARG A 1 106 ? -6.508 3.936 16.062 1 98.06 106 ARG A CA 1
ATOM 774 C C . ARG A 1 106 ? -5.402 4.594 16.875 1 98.06 106 ARG A C 1
ATOM 776 O O . ARG A 1 106 ? -5.094 4.145 17.984 1 98.06 106 ARG A O 1
ATOM 783 N N . TYR A 1 107 ? -4.785 5.598 16.312 1 97.94 107 TYR A N 1
ATOM 784 C CA . TYR A 1 107 ? -3.658 6.25 16.969 1 97.94 107 TYR A CA 1
ATOM 785 C C . TYR A 1 107 ? -4.117 7.453 17.781 1 97.94 107 TYR A C 1
ATOM 787 O O . TYR A 1 107 ? -3.297 8.242 18.25 1 97.94 107 TYR A O 1
ATOM 795 N N . ARG A 1 108 ? -5.398 7.652 17.922 1 96.88 108 ARG A N 1
ATOM 796 C CA . ARG A 1 108 ? -6.023 8.664 18.766 1 96.88 108 ARG A CA 1
ATOM 797 C C . ARG A 1 108 ? -5.504 10.055 18.438 1 96.88 108 ARG A C 1
ATOM 799 O O . ARG A 1 108 ? -5.098 10.797 19.344 1 96.88 108 ARG A O 1
ATOM 806 N N . THR A 1 109 ? -5.5 10.352 17.188 1 97.44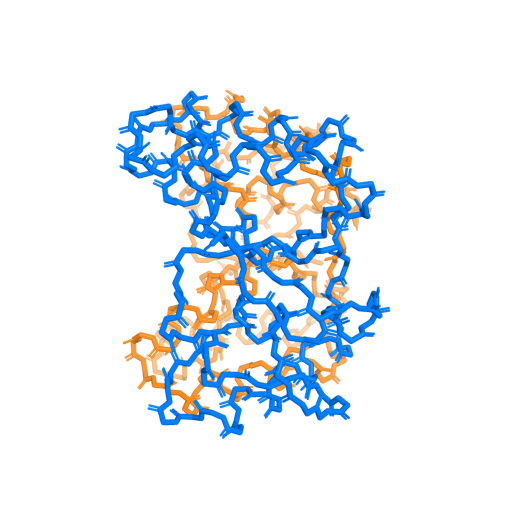 109 THR A N 1
ATOM 807 C CA . THR A 1 109 ? -5.125 11.688 16.75 1 97.44 109 THR A CA 1
ATOM 808 C C . THR A 1 109 ? -6.129 12.219 15.727 1 97.44 109 THR A C 1
ATOM 810 O O . THR A 1 109 ? -6.832 11.438 15.078 1 97.44 109 THR A O 1
ATOM 813 N N . ARG A 1 110 ? -6.23 13.523 15.617 1 96.38 110 ARG A N 1
ATOM 814 C CA . ARG A 1 110 ? -7.059 14.172 14.609 1 96.38 110 ARG A CA 1
ATOM 815 C C . ARG A 1 110 ? -6.211 15.031 13.672 1 96.38 110 ARG A C 1
ATOM 817 O O . ARG A 1 110 ? -6.746 15.742 12.82 1 96.38 110 ARG A O 1
ATOM 824 N N . THR A 1 111 ? -4.957 14.969 13.875 1 97.06 111 THR A N 1
ATOM 825 C CA . THR A 1 111 ? -4.066 15.797 13.07 1 97.06 111 THR A CA 1
ATOM 826 C C . THR A 1 111 ? -3.572 15.023 11.844 1 97.06 111 THR A C 1
ATOM 828 O O . THR A 1 111 ? -3.105 13.891 11.969 1 97.06 111 THR A O 1
ATOM 831 N N . ILE A 1 112 ? -3.721 15.562 10.734 1 97.94 112 ILE A N 1
ATOM 832 C CA . ILE A 1 112 ? -3.225 14.984 9.492 1 97.94 112 ILE A CA 1
ATOM 833 C C . ILE A 1 112 ? -2.357 16 8.75 1 97.94 112 ILE A C 1
ATOM 835 O O . ILE A 1 112 ? -2.721 17.172 8.648 1 97.94 112 ILE A O 1
ATOM 839 N N . LEU A 1 113 ? -1.185 15.594 8.422 1 98.12 113 LEU A N 1
ATOM 840 C CA . LEU A 1 113 ? -0.283 16.359 7.57 1 98.12 113 LEU A CA 1
ATOM 841 C C . LEU A 1 113 ? -0.519 16.047 6.098 1 98.12 113 LEU A C 1
ATOM 843 O O . LEU A 1 113 ? -0.217 14.938 5.641 1 98.12 113 LEU A O 1
ATOM 847 N N . THR A 1 114 ? -1.09 16.984 5.371 1 98 114 THR A N 1
ATOM 848 C CA . THR A 1 114 ? -1.446 16.797 3.969 1 98 114 THR A CA 1
ATOM 849 C C . THR A 1 114 ? -1.494 18.125 3.234 1 98 114 THR A C 1
ATOM 851 O O . THR A 1 114 ? -1.74 19.172 3.844 1 98 114 THR A O 1
ATOM 854 N N . LEU A 1 115 ? -1.142 18.062 1.981 1 97.06 115 LEU A N 1
ATOM 855 C CA . LEU A 1 115 ? -1.286 19.25 1.141 1 97.06 115 LEU A CA 1
ATOM 856 C C . LEU A 1 115 ? -2.596 19.203 0.361 1 97.06 115 LEU A C 1
ATOM 858 O O . LEU A 1 115 ? -2.949 20.172 -0.322 1 97.06 115 LEU A O 1
ATOM 862 N N . ASP A 1 116 ? -3.281 18.031 0.371 1 91.94 116 ASP A N 1
ATOM 863 C CA . ASP A 1 116 ? -4.613 17.906 -0.216 1 91.94 116 ASP A CA 1
ATOM 864 C C . ASP A 1 116 ? -5.688 18.359 0.766 1 91.94 116 ASP A C 1
ATOM 866 O O . ASP A 1 116 ? -6.516 17.562 1.206 1 91.94 116 ASP A O 1
ATOM 870 N N . ARG A 1 117 ? -5.766 19.547 0.991 1 87.88 117 ARG A N 1
ATOM 871 C CA . ARG A 1 117 ? -6.621 20.125 2.02 1 87.88 117 ARG A CA 1
ATOM 872 C C . ARG A 1 117 ? -8.094 19.969 1.663 1 87.88 117 ARG A C 1
ATOM 874 O O . ARG A 1 117 ? -8.914 19.672 2.531 1 87.88 117 ARG A O 1
ATOM 881 N N . ARG A 1 118 ? -8.391 20.156 0.439 1 83.44 118 ARG A N 1
ATOM 882 C CA . ARG A 1 118 ? -9.781 20.078 0.006 1 83.44 118 ARG A CA 1
ATOM 883 C C . ARG A 1 118 ? -10.359 18.688 0.248 1 83.44 118 ARG A C 1
ATOM 885 O O . ARG A 1 118 ? -11.484 18.547 0.724 1 83.44 118 ARG A O 1
ATOM 892 N N . HIS A 1 119 ? -9.586 17.766 0.007 1 82.62 119 HIS A N 1
ATOM 893 C CA . HIS A 1 119 ? -10.047 16.391 0.164 1 82.62 119 HIS A CA 1
ATOM 894 C C . HIS A 1 119 ? -10.258 16.047 1.634 1 82.62 119 HIS A C 1
ATOM 896 O O . HIS A 1 119 ? -11.312 15.508 2.004 1 82.62 119 HIS A O 1
ATOM 902 N N . PHE A 1 120 ? -9.32 16.516 2.477 1 89.62 120 PHE A N 1
ATOM 903 C CA . PHE A 1 120 ? -9.406 16.109 3.873 1 89.62 120 PHE A CA 1
ATOM 904 C C . PHE A 1 120 ? -10.273 17.078 4.672 1 89.62 120 PHE A C 1
ATOM 906 O O . PHE A 1 120 ? -10.578 16.828 5.836 1 89.62 120 PHE A O 1
ATOM 913 N N . SER A 1 121 ? -10.672 18.109 4.062 1 87.88 121 SER A N 1
ATOM 914 C CA . SER A 1 121 ? -11.68 18.953 4.691 1 87.88 121 SER A CA 1
ATOM 915 C C . SER A 1 121 ? -13.047 18.281 4.68 1 87.88 121 SER A C 1
ATOM 917 O O . SER A 1 121 ? -13.875 18.531 5.559 1 87.88 121 SER A O 1
ATOM 919 N N . ALA A 1 122 ? -13.242 17.453 3.756 1 90.31 122 ALA A N 1
ATOM 920 C CA . ALA A 1 122 ? -14.516 16.75 3.635 1 90.31 122 ALA A CA 1
ATOM 921 C C . ALA A 1 122 ? -14.547 15.508 4.523 1 90.31 122 ALA A C 1
ATOM 923 O O . ALA A 1 122 ? -15.594 15.156 5.078 1 90.31 122 ALA A O 1
ATOM 924 N N . LEU A 1 123 ? -13.445 14.859 4.703 1 94.5 123 LEU A N 1
ATOM 925 C CA . LEU A 1 123 ? -13.367 13.648 5.512 1 94.5 123 LEU A CA 1
ATOM 926 C C . LEU A 1 123 ? -13.461 13.984 6.996 1 94.5 123 LEU A C 1
ATOM 928 O O . LEU A 1 123 ? -12.906 14.992 7.449 1 94.5 123 LEU A O 1
ATOM 932 N N . ARG A 1 124 ? -14.133 13.148 7.77 1 95.75 124 ARG A N 1
ATOM 933 C CA . ARG A 1 124 ? -14.289 13.328 9.211 1 95.75 124 ARG A CA 1
ATOM 934 C C . ARG A 1 124 ? -13.672 12.164 9.984 1 95.75 124 ARG A C 1
ATOM 936 O O . ARG A 1 124 ? -13.727 11.023 9.531 1 95.75 124 ARG A O 1
ATOM 943 N N . PRO A 1 125 ? -13.211 12.531 11.18 1 96.88 125 PRO A N 1
ATOM 944 C CA . PRO A 1 125 ? -12.781 11.438 12.047 1 96.88 125 PRO A CA 1
ATOM 945 C C . PRO A 1 125 ? -13.922 10.492 12.43 1 96.88 125 PRO A C 1
ATOM 947 O O . PRO A 1 125 ? -15.078 10.914 12.461 1 96.88 125 PRO A O 1
ATOM 950 N N . ILE A 1 126 ? -13.672 9.172 12.625 1 95.19 126 ILE A N 1
ATOM 951 C CA . ILE A 1 126 ? -14.68 8.172 12.969 1 95.19 126 ILE A CA 1
ATOM 952 C C . ILE A 1 126 ? -15.406 8.586 14.242 1 95.19 126 ILE A C 1
ATOM 954 O O . ILE A 1 126 ? -16.625 8.43 14.344 1 95.19 126 ILE A O 1
ATOM 958 N N . GLY A 1 127 ? -14.789 9.242 15.242 1 92.88 127 GLY A N 1
ATOM 959 C CA . GLY A 1 127 ? -15.414 9.664 16.484 1 92.88 127 GLY A CA 1
ATOM 960 C C . GLY A 1 127 ? -16.125 11 16.375 1 92.88 127 GLY A C 1
ATOM 961 O O . GLY A 1 127 ? -16.656 11.5 17.359 1 92.88 127 GLY A O 1
ATOM 962 N N . GLY A 1 128 ? -16.156 11.547 15.18 1 92.75 128 GLY A N 1
ATOM 963 C CA . GLY A 1 128 ? -16.812 12.82 14.953 1 92.75 128 GLY A CA 1
ATOM 964 C C . GLY A 1 128 ? -15.859 14 15 1 92.75 128 GLY A C 1
ATOM 965 O O . GLY A 1 128 ? -14.672 13.836 15.289 1 92.75 128 GLY A O 1
ATOM 966 N N . GLY A 1 129 ? -16.453 15.156 14.547 1 95.12 129 GLY A N 1
ATOM 967 C CA . GLY A 1 129 ? -15.625 16.359 14.492 1 95.12 129 GLY A CA 1
ATOM 968 C C . GLY A 1 129 ? -14.906 16.531 13.164 1 95.12 129 GLY A C 1
ATOM 969 O O . GLY A 1 129 ? -15.383 16.062 12.133 1 95.12 129 GLY A O 1
ATOM 970 N N . ARG A 1 130 ? -13.766 17.359 13.281 1 95.69 130 ARG A N 1
ATOM 971 C CA . ARG A 1 130 ? -13 17.656 12.07 1 95.69 130 ARG A CA 1
ATOM 972 C C . ARG A 1 130 ? -11.523 17.328 12.258 1 95.69 130 ARG A C 1
ATOM 974 O O . ARG A 1 130 ? -11.016 17.328 13.375 1 95.69 130 ARG A O 1
ATOM 981 N N . PHE A 1 131 ? -10.945 17.016 11.188 1 96.56 131 PHE A N 1
ATOM 982 C CA . PHE A 1 131 ? -9.492 16.859 11.219 1 96.56 131 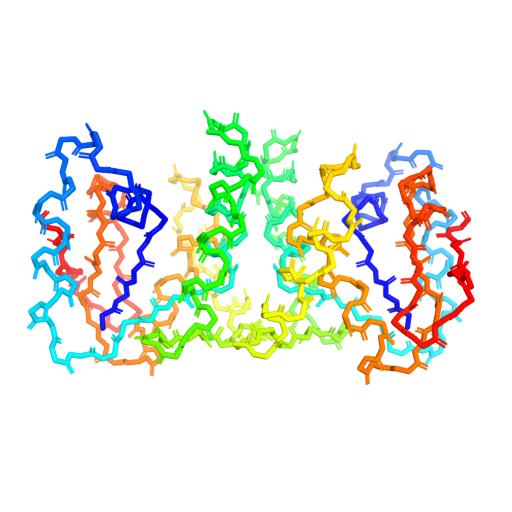PHE A CA 1
ATOM 983 C C . PHE A 1 131 ? -8.812 18.203 11.375 1 96.56 131 PHE A C 1
ATOM 985 O O . PHE A 1 131 ? -9.305 19.219 10.875 1 96.56 131 PHE A O 1
ATOM 992 N N . THR A 1 132 ? -7.773 18.188 12.148 1 96.31 132 THR A N 1
ATOM 993 C CA . THR A 1 132 ? -6.816 19.297 12.078 1 96.31 132 THR A CA 1
ATOM 994 C C . THR A 1 132 ? -5.832 19.078 10.93 1 96.31 132 THR A C 1
ATOM 996 O O . THR A 1 132 ? -4.949 18.234 11.016 1 96.31 132 THR A O 1
ATOM 999 N N . VAL A 1 133 ? -5.98 19.875 9.883 1 96.75 133 VAL A N 1
ATOM 1000 C CA . VAL A 1 133 ? -5.184 19.719 8.672 1 96.75 133 VAL A CA 1
ATOM 1001 C C . VAL A 1 133 ? -4.016 20.703 8.68 1 96.75 133 VAL A C 1
ATOM 1003 O O . VAL A 1 133 ? -4.219 21.906 8.812 1 96.75 133 VAL A O 1
ATOM 1006 N N . ILE A 1 134 ? -2.879 20.125 8.602 1 95.81 134 ILE A N 1
ATOM 1007 C CA . ILE A 1 134 ? -1.687 20.969 8.555 1 95.81 134 ILE A CA 1
ATOM 1008 C C . ILE A 1 134 ? -0.832 20.578 7.352 1 95.81 134 ILE A C 1
ATOM 1010 O O . ILE A 1 134 ? -0.893 19.453 6.875 1 95.81 134 ILE A O 1
ATOM 1014 N N . PRO A 1 135 ? 0.094 21.297 6.852 1 93.81 135 PRO A N 1
ATOM 1015 C CA . PRO A 1 135 ? 0.298 22.703 7.223 1 93.81 135 PRO A CA 1
ATOM 1016 C C . PRO A 1 135 ? -0.826 23.609 6.73 1 93.81 135 PRO A C 1
ATOM 1018 O O . PRO A 1 135 ? -1.481 23.297 5.734 1 93.81 135 PRO A O 1
ATOM 1021 N N . MET B 1 1 ? 1.202 -19.203 -0.634 1 97.62 1 MET B N 1
ATOM 1022 C CA . MET B 1 1 ? 1.44 -18.688 -1.977 1 97.62 1 MET B CA 1
ATOM 1023 C C . MET B 1 1 ? 1.306 -17.172 -1.999 1 97.62 1 MET B C 1
ATOM 1025 O O . MET B 1 1 ? 0.429 -16.609 -1.338 1 97.62 1 MET B O 1
ATOM 1029 N N . ILE B 1 2 ? 2.207 -16.562 -2.727 1 98.44 2 ILE B N 1
ATOM 1030 C CA . ILE B 1 2 ? 2.172 -15.109 -2.842 1 98.44 2 ILE B CA 1
ATOM 1031 C C . ILE B 1 2 ? 1.243 -14.703 -3.984 1 98.44 2 ILE B C 1
ATOM 1033 O O . ILE B 1 2 ? 1.316 -15.266 -5.078 1 98.44 2 ILE B O 1
ATOM 1037 N N . ILE B 1 3 ? 0.365 -13.742 -3.752 1 98.69 3 ILE B N 1
ATOM 1038 C CA . ILE B 1 3 ? -0.577 -13.281 -4.766 1 98.69 3 ILE B CA 1
ATOM 1039 C C . ILE B 1 3 ? -0.168 -11.898 -5.258 1 98.69 3 ILE B C 1
ATOM 1041 O O . ILE B 1 3 ? -0.012 -10.969 -4.457 1 98.69 3 ILE B O 1
ATOM 1045 N N . ASP B 1 4 ? -0.006 -11.75 -6.531 1 98.25 4 ASP B N 1
ATOM 1046 C CA . ASP B 1 4 ? 0.374 -10.484 -7.152 1 98.25 4 ASP B CA 1
ATOM 1047 C C . ASP B 1 4 ? -0.854 -9.727 -7.648 1 98.25 4 ASP B C 1
ATOM 1049 O O . ASP B 1 4 ? -1.938 -10.305 -7.77 1 98.25 4 ASP B O 1
ATOM 1053 N N . THR B 1 5 ? -0.676 -8.469 -7.934 1 98.31 5 THR B N 1
ATOM 1054 C CA . THR B 1 5 ? -1.771 -7.594 -8.344 1 98.31 5 THR B CA 1
ATOM 1055 C C . THR B 1 5 ? -2.441 -8.117 -9.609 1 98.31 5 THR B C 1
ATOM 1057 O O . THR B 1 5 ? -3.67 -8.133 -9.703 1 98.31 5 THR B O 1
ATOM 1060 N N . SER B 1 6 ? -1.619 -8.555 -10.578 1 97.81 6 SER B N 1
ATOM 1061 C CA . SER B 1 6 ? -2.17 -8.984 -11.859 1 97.81 6 SER B CA 1
ATOM 1062 C C . SER B 1 6 ? -3.092 -10.188 -11.695 1 97.81 6 SER B C 1
ATOM 1064 O O . SER B 1 6 ? -4.105 -10.305 -12.383 1 97.81 6 SER B O 1
ATOM 1066 N N . ALA B 1 7 ? -2.744 -11.062 -10.812 1 98.19 7 ALA B N 1
ATOM 1067 C CA . ALA B 1 7 ? -3.582 -12.234 -10.555 1 98.19 7 ALA B CA 1
ATOM 1068 C C . ALA B 1 7 ? -4.91 -11.82 -9.922 1 98.19 7 ALA B C 1
ATOM 1070 O O . ALA B 1 7 ? -5.969 -12.32 -10.312 1 98.19 7 ALA B O 1
ATOM 1071 N N . LEU B 1 8 ? -4.863 -10.922 -8.984 1 98.38 8 LEU B N 1
ATOM 1072 C CA . LEU B 1 8 ? -6.082 -10.484 -8.312 1 98.38 8 LEU B CA 1
ATOM 1073 C C . LEU B 1 8 ? -6.992 -9.727 -9.273 1 98.38 8 LEU B C 1
ATOM 1075 O O . LEU B 1 8 ? -8.219 -9.844 -9.195 1 98.38 8 LEU B O 1
ATOM 1079 N N . LEU B 1 9 ? -6.434 -8.922 -10.148 1 98.06 9 LEU B N 1
ATOM 1080 C CA . LEU B 1 9 ? -7.23 -8.234 -11.156 1 98.06 9 LEU B CA 1
ATOM 1081 C C . LEU B 1 9 ? -8.008 -9.227 -12.008 1 98.06 9 LEU B C 1
ATOM 1083 O O . LEU B 1 9 ? -9.203 -9.031 -12.266 1 98.06 9 LEU B O 1
ATOM 1087 N N . ALA B 1 10 ? -7.316 -10.242 -12.398 1 97.81 10 ALA B N 1
ATOM 1088 C CA . ALA B 1 10 ? -7.977 -11.273 -13.188 1 97.81 10 ALA B CA 1
ATOM 1089 C C . ALA B 1 10 ? -9 -12.039 -12.352 1 97.81 10 ALA B C 1
ATOM 1091 O O . ALA B 1 10 ? -10.062 -12.414 -12.852 1 97.81 10 ALA B O 1
ATOM 1092 N N . TYR B 1 11 ? -8.664 -12.242 -11.117 1 97.69 11 TYR B N 1
ATOM 1093 C CA . TYR B 1 11 ? -9.547 -12.977 -10.219 1 97.69 11 TYR B CA 1
ATOM 1094 C C . TYR B 1 11 ? -10.867 -12.242 -10.023 1 97.69 11 TYR B C 1
ATOM 1096 O O . TYR B 1 11 ? -11.938 -12.859 -10.039 1 97.69 11 TYR B O 1
ATOM 1104 N N . PHE B 1 12 ? -10.82 -10.93 -9.938 1 96.44 12 PHE B N 1
ATOM 1105 C CA . PHE B 1 12 ? -12.008 -10.148 -9.602 1 96.44 12 PHE B CA 1
ATOM 1106 C C . PHE B 1 12 ? -12.734 -9.688 -10.859 1 96.44 12 PHE B C 1
ATOM 1108 O O . PHE B 1 12 ? -13.828 -9.133 -10.781 1 96.44 12 PHE B O 1
ATOM 1115 N N . ASP B 1 13 ? -12.156 -9.891 -11.969 1 94.94 13 ASP B N 1
ATOM 1116 C CA . ASP B 1 13 ? -12.789 -9.523 -13.227 1 94.94 13 ASP B CA 1
ATOM 1117 C C . ASP B 1 13 ? -13.109 -10.766 -14.055 1 94.94 13 ASP B C 1
ATOM 1119 O O . ASP B 1 13 ? -12.266 -11.25 -14.82 1 94.94 13 ASP B O 1
ATOM 1123 N N . ALA B 1 14 ? -14.289 -11.141 -14.125 1 92.88 14 ALA B N 1
ATOM 1124 C CA . ALA B 1 14 ? -14.734 -12.375 -14.773 1 92.88 14 ALA B CA 1
ATOM 1125 C C . ALA B 1 14 ? -14.516 -12.312 -16.281 1 92.88 14 ALA B C 1
ATOM 1127 O O . ALA B 1 14 ? -14.508 -13.352 -16.953 1 92.88 14 ALA B O 1
ATOM 1128 N N . ALA B 1 15 ? -14.359 -11.133 -16.812 1 93.69 15 ALA B N 1
ATOM 1129 C CA . ALA B 1 15 ? -14.211 -10.977 -18.266 1 93.69 15 ALA B CA 1
ATOM 1130 C C . ALA B 1 15 ? -12.758 -11.156 -18.688 1 93.69 15 ALA B C 1
ATOM 1132 O O . ALA B 1 15 ? -12.461 -11.281 -19.875 1 93.69 15 ALA B O 1
ATOM 1133 N N . GLU B 1 16 ? -11.875 -11.156 -17.688 1 94.31 16 GLU B N 1
ATOM 1134 C CA . GLU B 1 16 ? -10.461 -11.352 -18 1 94.31 16 GLU B CA 1
ATOM 1135 C C . GLU B 1 16 ? -10.203 -12.758 -18.516 1 94.31 16 GLU B C 1
ATOM 1137 O O . GLU B 1 16 ? -10.688 -13.734 -17.938 1 94.31 16 GLU B O 1
ATOM 1142 N N . PRO B 1 17 ? -9.484 -12.953 -19.578 1 96.25 17 PRO B N 1
ATOM 1143 C CA . PRO B 1 17 ? -9.211 -14.258 -20.188 1 96.25 17 PRO B CA 1
ATOM 1144 C C . PRO B 1 17 ? -8.617 -15.258 -19.188 1 96.25 17 PRO B C 1
ATOM 1146 O O . PRO B 1 17 ? -8.883 -16.453 -19.281 1 96.25 17 PRO B O 1
ATOM 1149 N N . ASP B 1 18 ? -7.867 -14.742 -18.25 1 97.19 18 ASP B N 1
ATOM 1150 C CA . ASP B 1 18 ? -7.156 -15.633 -17.328 1 97.19 18 ASP B CA 1
ATOM 1151 C C . ASP B 1 18 ? -7.961 -15.852 -16.047 1 97.19 18 ASP B C 1
ATOM 1153 O O . ASP B 1 18 ? -7.484 -16.5 -15.117 1 97.19 18 ASP B O 1
ATOM 1157 N N . HIS B 1 19 ? -9.141 -15.336 -15.977 1 97.94 19 HIS B N 1
ATOM 1158 C CA . HIS B 1 19 ? -9.961 -15.43 -14.773 1 97.94 19 HIS B CA 1
ATOM 1159 C C . HIS B 1 19 ? -10.102 -16.875 -14.32 1 97.94 19 HIS B C 1
ATOM 1161 O O . HIS B 1 19 ? -9.875 -17.203 -13.148 1 97.94 19 HIS B O 1
ATOM 1167 N N . ALA B 1 20 ? -10.438 -17.75 -15.25 1 97.94 20 ALA B N 1
ATOM 1168 C CA . ALA B 1 20 ? -10.688 -19.141 -14.898 1 97.94 20 ALA B CA 1
ATOM 1169 C C . ALA B 1 20 ? -9.43 -19.797 -14.344 1 97.94 20 ALA B C 1
ATOM 1171 O O . ALA B 1 20 ? -9.477 -20.5 -13.328 1 97.94 20 ALA B O 1
ATOM 1172 N N . ALA B 1 21 ? -8.32 -19.609 -14.977 1 97.88 21 ALA B N 1
ATOM 1173 C CA . ALA B 1 21 ? -7.055 -20.219 -14.562 1 97.88 21 ALA B CA 1
ATOM 1174 C C . ALA B 1 21 ? -6.625 -19.703 -13.195 1 97.88 21 ALA B C 1
ATOM 1176 O O . ALA B 1 21 ? -6.203 -20.484 -12.336 1 97.88 21 ALA B O 1
ATOM 1177 N N . VAL B 1 22 ? -6.73 -18.391 -12.953 1 98.19 22 VAL B N 1
ATOM 1178 C CA . VAL B 1 22 ? -6.355 -17.781 -11.688 1 98.19 22 VAL B CA 1
ATOM 1179 C C . VAL B 1 22 ? -7.293 -18.266 -10.586 1 98.19 22 VAL B C 1
ATOM 1181 O O . VAL B 1 22 ? -6.844 -18.609 -9.484 1 98.19 22 VAL B O 1
ATOM 1184 N N . SER B 1 23 ? -8.578 -18.297 -10.891 1 97.81 23 SER B N 1
ATOM 1185 C CA . SER B 1 23 ? -9.578 -18.75 -9.922 1 97.81 23 SER B CA 1
ATOM 1186 C C . SER B 1 23 ? -9.336 -20.188 -9.5 1 97.81 23 SER B C 1
ATOM 1188 O O . SER B 1 23 ? -9.469 -20.531 -8.32 1 97.81 23 SER B O 1
ATOM 1190 N N . GLU B 1 24 ? -9.008 -20.984 -10.391 1 97.75 24 GLU B N 1
ATOM 1191 C CA . GLU B 1 24 ? -8.703 -22.391 -10.078 1 97.75 24 GLU B CA 1
ATOM 1192 C C . GLU B 1 24 ? -7.508 -22.5 -9.148 1 97.75 24 GLU B C 1
ATOM 1194 O O . GLU B 1 24 ? -7.523 -23.281 -8.195 1 97.75 24 GLU B O 1
ATOM 1199 N N . CYS B 1 25 ? -6.434 -21.734 -9.414 1 97.44 25 CYS B N 1
ATOM 1200 C CA . CYS B 1 25 ? -5.242 -21.734 -8.57 1 97.44 25 CYS B CA 1
ATOM 1201 C C . CYS B 1 25 ? -5.586 -21.328 -7.148 1 97.44 25 CYS B C 1
ATOM 1203 O O . CYS B 1 25 ? -5.113 -21.938 -6.188 1 97.44 25 CYS B O 1
ATOM 1205 N N . ILE B 1 26 ? -6.375 -20.266 -6.996 1 96.69 26 ILE B N 1
ATOM 1206 C CA . ILE B 1 26 ? -6.75 -19.719 -5.695 1 96.69 26 ILE B CA 1
ATOM 1207 C C . ILE B 1 26 ? -7.66 -20.703 -4.965 1 96.69 26 ILE B C 1
ATOM 1209 O O . ILE B 1 26 ? -7.426 -21.031 -3.797 1 96.69 26 ILE B O 1
ATOM 1213 N N . ASP B 1 27 ? -8.602 -21.25 -5.695 1 95.12 27 ASP B N 1
ATOM 1214 C CA . ASP B 1 27 ? -9.633 -22.078 -5.09 1 95.12 27 ASP B CA 1
ATOM 1215 C C . ASP B 1 27 ? -9.07 -23.438 -4.699 1 95.12 27 ASP B C 1
ATOM 1217 O O . ASP B 1 27 ? -9.555 -24.078 -3.75 1 95.12 27 ASP B O 1
ATOM 1221 N N . SER B 1 28 ? -8.086 -23.828 -5.359 1 94.75 28 SER B N 1
ATOM 1222 C CA . SER B 1 28 ? -7.566 -25.172 -5.133 1 94.75 28 SER B CA 1
ATOM 1223 C C . SER B 1 28 ? -6.395 -25.156 -4.156 1 94.75 28 SER B C 1
ATOM 1225 O O . SER B 1 28 ? -5.898 -26.219 -3.756 1 94.75 28 SER B O 1
ATOM 1227 N N . SER B 1 29 ? -5.977 -24.016 -3.789 1 93.06 29 SER B N 1
ATOM 1228 C CA . SER B 1 29 ? -4.781 -23.922 -2.953 1 93.06 29 SER B CA 1
ATOM 1229 C C . SER B 1 29 ? -5.102 -24.234 -1.496 1 93.06 29 SER B C 1
ATOM 1231 O O . SER B 1 29 ? -6.129 -23.797 -0.972 1 93.06 29 SER B O 1
ATOM 1233 N N . ALA B 1 30 ? -4.273 -25.047 -0.902 1 91.94 30 ALA B N 1
ATOM 1234 C CA . ALA B 1 30 ? -4.363 -25.297 0.534 1 91.94 30 ALA B CA 1
ATOM 1235 C C . ALA B 1 30 ? -3.445 -24.359 1.313 1 91.94 30 ALA B C 1
ATOM 1237 O O . ALA B 1 30 ? -3.545 -24.25 2.539 1 91.94 30 ALA B O 1
ATOM 1238 N N . ASP B 1 31 ? -2.617 -23.656 0.593 1 92.81 31 ASP B N 1
ATOM 1239 C CA . ASP B 1 31 ? -1.654 -22.75 1.201 1 92.81 31 ASP B CA 1
ATOM 1240 C C . ASP B 1 31 ? -2.312 -21.422 1.566 1 92.81 31 ASP B C 1
ATOM 1242 O O . ASP B 1 31 ? -3.389 -21.094 1.061 1 92.81 31 ASP B O 1
ATOM 1246 N N . ALA B 1 32 ? -1.693 -20.688 2.557 1 96.19 32 ALA B N 1
ATOM 1247 C CA . ALA B 1 32 ? -2.096 -19.297 2.789 1 96.19 32 ALA B CA 1
ATOM 1248 C C . ALA B 1 32 ? -1.949 -18.469 1.52 1 96.19 32 ALA B C 1
ATOM 1250 O O . ALA B 1 32 ? -0.972 -18.609 0.782 1 96.19 32 ALA B O 1
ATOM 1251 N N . LEU B 1 33 ? -2.965 -17.703 1.203 1 98.44 33 LEU B N 1
ATOM 1252 C CA . LEU B 1 33 ? -2.941 -16.766 0.086 1 98.44 33 LEU B CA 1
ATOM 1253 C C . LEU B 1 33 ? -2.469 -15.391 0.541 1 98.44 33 LEU B C 1
ATOM 1255 O O . LEU B 1 33 ? -3.275 -14.562 0.969 1 98.44 33 LEU B O 1
ATOM 1259 N N . VAL B 1 34 ? -1.182 -15.125 0.454 1 98.75 34 VAL B N 1
ATOM 1260 C CA . VAL B 1 34 ? -0.539 -13.977 1.075 1 98.75 34 VAL B CA 1
ATOM 1261 C C . VAL B 1 34 ? -0.64 -12.766 0.15 1 98.75 34 VAL B C 1
ATOM 1263 O O . VAL B 1 34 ? -0.232 -12.828 -1.012 1 98.75 34 VAL B O 1
ATOM 1266 N N . VAL B 1 35 ? -1.191 -11.742 0.622 1 98.88 35 VAL B N 1
ATOM 1267 C CA . VAL B 1 35 ? -1.334 -10.484 -0.107 1 98.88 35 VAL B CA 1
ATOM 1268 C C . VAL B 1 35 ? -0.652 -9.359 0.666 1 98.88 35 VAL B C 1
ATOM 1270 O O . VAL B 1 35 ? -0.946 -9.141 1.843 1 98.88 35 VAL B O 1
ATOM 1273 N N . SER B 1 36 ? 0.314 -8.688 0.042 1 98.88 36 SER B N 1
ATOM 1274 C CA . SER B 1 36 ? 0.962 -7.539 0.671 1 98.88 36 SER B CA 1
ATOM 1275 C C . SER B 1 36 ? 0.049 -6.316 0.67 1 98.88 36 SER B C 1
ATOM 1277 O O . SER B 1 36 ? -0.841 -6.203 -0.175 1 98.88 36 SER B O 1
ATOM 1279 N N . PRO B 1 37 ? 0.275 -5.383 1.58 1 98.88 37 PRO B N 1
ATOM 1280 C CA . PRO B 1 37 ? -0.534 -4.164 1.544 1 98.88 37 PRO B CA 1
ATOM 1281 C C . PRO B 1 37 ? -0.292 -3.332 0.285 1 98.88 37 PRO B C 1
ATOM 1283 O O . PRO B 1 37 ? -1.164 -2.562 -0.127 1 98.88 37 PRO B O 1
ATOM 1286 N N . TYR B 1 38 ? 0.828 -3.514 -0.329 1 98.88 38 TYR B N 1
ATOM 1287 C CA . TYR B 1 38 ? 1.146 -2.75 -1.53 1 98.88 38 TYR B CA 1
ATOM 1288 C C . TYR B 1 38 ? 0.362 -3.27 -2.73 1 98.88 38 TYR B C 1
ATOM 1290 O O . TYR B 1 38 ? -0.032 -2.494 -3.605 1 98.88 38 TYR B O 1
ATOM 1298 N N . VAL B 1 39 ? 0.148 -4.578 -2.736 1 98.81 39 VAL B N 1
ATOM 1299 C CA . VAL B 1 39 ? -0.731 -5.176 -3.734 1 98.81 39 VAL B CA 1
ATOM 1300 C C . VAL B 1 39 ? -2.162 -4.68 -3.527 1 98.81 39 VAL B C 1
ATOM 1302 O O . VAL B 1 39 ? -2.865 -4.375 -4.492 1 98.81 39 VAL B O 1
ATOM 1305 N N . VAL B 1 40 ? -2.609 -4.527 -2.293 1 98.88 40 VAL B N 1
ATOM 1306 C CA . VAL B 1 40 ? -3.936 -4.004 -1.986 1 98.88 40 VAL B CA 1
ATOM 1307 C C . VAL B 1 40 ? -4.074 -2.588 -2.539 1 98.88 40 VAL B C 1
ATOM 1309 O O . VAL B 1 40 ? -5.086 -2.252 -3.16 1 98.88 40 VAL B O 1
ATOM 1312 N N . ALA B 1 41 ? -3.051 -1.789 -2.324 1 98.75 41 ALA B N 1
ATOM 1313 C CA . ALA B 1 41 ? -3.074 -0.406 -2.797 1 98.75 41 ALA B CA 1
ATOM 1314 C C . ALA B 1 41 ? -3.178 -0.347 -4.316 1 98.75 41 ALA B C 1
ATOM 1316 O O . ALA B 1 41 ? -3.969 0.427 -4.863 1 98.75 41 ALA B O 1
ATOM 1317 N N . GLU B 1 42 ? -2.352 -1.145 -4.992 1 98.25 42 GLU B N 1
ATOM 1318 C CA . GLU B 1 42 ? -2.375 -1.179 -6.449 1 98.25 42 GLU B CA 1
ATOM 1319 C C . GLU B 1 42 ? -3.73 -1.647 -6.969 1 98.25 42 GLU B C 1
ATOM 1321 O O . GLU B 1 42 ? -4.273 -1.07 -7.914 1 98.25 42 GLU B O 1
ATOM 1326 N N . LEU B 1 43 ? -4.215 -2.688 -6.387 1 98.56 43 LEU B N 1
ATOM 1327 C CA . LEU B 1 43 ? -5.504 -3.244 -6.789 1 98.56 43 LEU B CA 1
ATOM 1328 C C . LEU B 1 43 ? -6.617 -2.219 -6.609 1 98.56 43 LEU B C 1
ATOM 1330 O O . LEU B 1 43 ? -7.449 -2.037 -7.504 1 98.56 43 LEU B O 1
ATOM 1334 N N . ASP B 1 44 ? -6.633 -1.573 -5.465 1 98.44 44 ASP B N 1
ATOM 1335 C CA . ASP B 1 44 ? -7.613 -0.534 -5.164 1 98.44 44 ASP B CA 1
ATOM 1336 C C . ASP B 1 44 ? -7.621 0.541 -6.25 1 98.44 44 ASP B C 1
ATOM 1338 O O . ASP B 1 44 ? -8.68 0.875 -6.789 1 98.44 44 ASP B O 1
ATOM 1342 N N . TYR B 1 45 ? -6.496 1.027 -6.598 1 97.69 45 TYR B N 1
ATOM 1343 C CA . TYR B 1 45 ? -6.352 2.084 -7.59 1 97.69 45 TYR B CA 1
ATOM 1344 C C . TYR B 1 45 ? -6.82 1.609 -8.961 1 97.69 45 TYR B C 1
ATOM 1346 O O . TYR B 1 45 ? -7.594 2.295 -9.633 1 97.69 45 TYR B O 1
ATOM 1354 N N . LEU B 1 46 ? -6.363 0.475 -9.367 1 97.56 46 LEU B N 1
ATOM 1355 C CA . LEU B 1 46 ? -6.652 -0.041 -10.703 1 97.56 46 LEU B CA 1
ATOM 1356 C C . LEU B 1 46 ? -8.141 -0.33 -10.859 1 97.56 46 LEU B C 1
ATOM 1358 O O . LEU B 1 46 ? -8.742 0.018 -11.883 1 97.56 46 LEU B O 1
ATOM 1362 N N . VAL B 1 47 ? -8.742 -0.958 -9.875 1 97.81 47 VAL B N 1
ATOM 1363 C CA . VAL B 1 47 ? -10.156 -1.312 -9.961 1 97.81 47 VAL B CA 1
ATOM 1364 C C . VAL B 1 47 ? -11.008 -0.047 -9.922 1 97.81 47 VAL B C 1
ATOM 1366 O O . VAL B 1 47 ? -11.945 0.099 -10.711 1 97.81 47 VAL B O 1
ATOM 1369 N N . ALA B 1 48 ? -10.664 0.858 -9.047 1 96.69 48 ALA B N 1
ATOM 1370 C CA . ALA B 1 48 ? -11.406 2.115 -8.961 1 96.69 48 ALA B CA 1
ATOM 1371 C C . ALA B 1 48 ? -11.352 2.873 -10.281 1 96.69 48 ALA B C 1
ATOM 1373 O O . ALA B 1 48 ? -12.367 3.426 -10.727 1 96.69 48 ALA B O 1
ATOM 1374 N N . THR B 1 49 ? -10.195 2.92 -10.93 1 95.75 49 THR B N 1
ATOM 1375 C CA . THR B 1 49 ? -9.992 3.738 -12.125 1 95.75 49 THR B CA 1
ATOM 1376 C C . THR B 1 49 ? -10.539 3.039 -13.359 1 95.75 49 THR B C 1
ATOM 1378 O O . THR B 1 49 ? -11.07 3.688 -14.266 1 95.75 49 THR B O 1
ATOM 1381 N N . ARG B 1 50 ? -10.461 1.766 -13.43 1 95.81 50 ARG B N 1
ATOM 1382 C CA . ARG B 1 50 ? -10.82 1.033 -14.641 1 95.81 50 ARG B CA 1
ATOM 1383 C C . ARG B 1 50 ? -12.289 0.63 -14.625 1 95.81 50 ARG B C 1
ATOM 1385 O O . ARG B 1 50 ? -12.906 0.486 -15.68 1 95.81 50 ARG B O 1
ATOM 1392 N N . VAL B 1 51 ? -12.82 0.375 -13.469 1 95.56 51 VAL B N 1
ATOM 1393 C CA . VAL B 1 51 ? -14.164 -0.192 -13.383 1 95.56 51 VAL B CA 1
ATOM 1394 C C . VAL B 1 51 ? -15.078 0.761 -12.625 1 95.56 51 VAL B C 1
ATOM 1396 O O . VAL B 1 51 ? -16.109 1.199 -13.148 1 95.56 51 VAL B O 1
ATOM 1399 N N . GLY B 1 52 ? -14.742 1.17 -11.406 1 95.12 52 GLY B N 1
ATOM 1400 C CA . GLY B 1 52 ? -15.562 2.094 -10.641 1 95.12 52 GLY B CA 1
ATOM 1401 C C . GLY B 1 52 ? -15.57 1.787 -9.156 1 95.12 52 GLY B C 1
ATOM 1402 O O . GLY B 1 52 ? -15.016 0.78 -8.719 1 95.12 52 GLY B O 1
ATOM 1403 N N . VAL B 1 53 ? -16.188 2.613 -8.398 1 96.06 53 VAL B N 1
ATOM 1404 C CA . VAL B 1 53 ? -16.141 2.613 -6.941 1 96.06 53 VAL B CA 1
ATOM 1405 C C . VAL B 1 53 ? -16.859 1.384 -6.395 1 96.06 53 VAL B C 1
ATOM 1407 O O . VAL B 1 53 ? -16.438 0.809 -5.387 1 96.06 53 VAL B O 1
ATOM 1410 N N . ASP B 1 54 ? -17.938 0.968 -7.02 1 96.19 54 ASP B N 1
ATOM 1411 C CA . ASP B 1 54 ? -18.656 -0.216 -6.551 1 96.19 54 ASP B CA 1
ATOM 1412 C C . ASP B 1 54 ? -17.766 -1.455 -6.613 1 96.19 54 ASP B C 1
ATOM 1414 O O . ASP B 1 54 ? -17.766 -2.277 -5.695 1 96.19 54 ASP B O 1
ATOM 1418 N N . ALA B 1 55 ? -17.016 -1.606 -7.672 1 96.88 55 ALA B N 1
ATOM 1419 C CA . ALA B 1 55 ? -16.078 -2.721 -7.824 1 96.88 55 ALA B CA 1
ATOM 1420 C C . ALA B 1 55 ? -14.945 -2.619 -6.816 1 96.88 55 ALA B C 1
ATOM 1422 O O . ALA B 1 55 ? -14.516 -3.629 -6.25 1 96.88 55 ALA B O 1
ATOM 1423 N N . GLU B 1 56 ? -14.422 -1.45 -6.672 1 97.75 56 GLU B N 1
ATOM 1424 C CA . GLU B 1 56 ? -13.406 -1.196 -5.66 1 97.75 56 GLU B CA 1
ATOM 1425 C C . GLU B 1 56 ? -13.859 -1.67 -4.285 1 97.75 56 GLU B C 1
ATOM 1427 O O . GLU B 1 56 ? -13.133 -2.381 -3.59 1 97.75 56 GLU B O 1
ATOM 1432 N N . LEU B 1 57 ? -15.109 -1.282 -3.873 1 97.75 57 LEU B N 1
ATOM 1433 C CA . LEU B 1 57 ? -15.672 -1.647 -2.576 1 97.75 57 LEU B CA 1
ATOM 1434 C C . LEU B 1 57 ? -15.844 -3.158 -2.463 1 97.75 57 LEU B C 1
ATOM 1436 O O . LEU B 1 57 ? -15.555 -3.744 -1.415 1 97.75 57 LEU B O 1
ATOM 1440 N N . ALA B 1 58 ? -16.281 -3.789 -3.508 1 97.62 58 ALA B N 1
ATOM 1441 C CA . ALA B 1 58 ? -16.438 -5.242 -3.512 1 97.62 58 ALA B CA 1
ATOM 1442 C C . ALA B 1 58 ? -15.102 -5.938 -3.287 1 97.62 58 ALA B C 1
ATOM 1444 O O . ALA B 1 58 ? -15.023 -6.902 -2.521 1 97.62 58 ALA B O 1
ATOM 1445 N N . VAL B 1 59 ? -14.086 -5.449 -3.92 1 98.19 59 VAL B N 1
ATOM 1446 C CA . VAL B 1 59 ? -12.75 -6.012 -3.791 1 98.19 59 VAL B CA 1
ATOM 1447 C C . VAL B 1 59 ? -12.25 -5.852 -2.355 1 98.19 59 VAL B C 1
ATOM 1449 O O . VAL B 1 59 ? -11.75 -6.805 -1.753 1 98.19 59 VAL B O 1
ATOM 1452 N N . LEU B 1 60 ? -12.383 -4.633 -1.8 1 98.5 60 LEU B N 1
ATOM 1453 C CA . LEU B 1 60 ? -11.922 -4.371 -0.44 1 98.5 60 LEU B CA 1
ATOM 1454 C C . LEU B 1 60 ? -12.656 -5.254 0.562 1 98.5 60 LEU B C 1
ATOM 1456 O O . LEU B 1 60 ? -12.047 -5.805 1.478 1 98.5 60 LEU B O 1
ATOM 1460 N N . ARG B 1 61 ? -13.922 -5.41 0.367 1 98 61 ARG B N 1
ATOM 1461 C CA . ARG B 1 61 ? -14.711 -6.242 1.27 1 98 61 ARG B CA 1
ATOM 1462 C C . ARG B 1 61 ? -14.305 -7.707 1.161 1 98 61 ARG B C 1
ATOM 1464 O O . ARG B 1 61 ? -14.242 -8.414 2.168 1 98 61 ARG B O 1
ATOM 1471 N N . GLU B 1 62 ? -14.055 -8.125 -0.038 1 97.94 62 GLU B N 1
ATOM 1472 C CA . GLU B 1 62 ? -13.586 -9.492 -0.236 1 97.94 62 GLU B CA 1
ATOM 1473 C C . GLU B 1 62 ? -12.25 -9.734 0.462 1 97.94 62 GLU B C 1
ATOM 1475 O O . GLU B 1 62 ? -12.07 -10.75 1.13 1 97.94 62 GLU B O 1
ATOM 1480 N N . LEU B 1 63 ? -11.344 -8.82 0.302 1 98.25 63 LEU B N 1
ATOM 1481 C CA . LEU B 1 63 ? -10.023 -8.953 0.912 1 98.25 63 LEU B CA 1
ATOM 1482 C C . LEU B 1 63 ? -10.125 -8.945 2.434 1 98.25 63 LEU B C 1
ATOM 1484 O O . LEU B 1 63 ? -9.344 -9.617 3.113 1 98.25 63 LEU B O 1
ATOM 1488 N N . ALA B 1 64 ? -11.078 -8.227 2.932 1 97.81 64 ALA B N 1
ATOM 1489 C CA . ALA B 1 64 ? -11.25 -8.102 4.375 1 97.81 64 ALA B CA 1
ATOM 1490 C C . ALA B 1 64 ? -11.977 -9.305 4.953 1 97.81 64 ALA B C 1
ATOM 1492 O O . ALA B 1 64 ? -12.078 -9.453 6.172 1 97.81 64 ALA B O 1
ATOM 1493 N N . GLY B 1 65 ? -12.477 -10.195 4.105 1 96.06 65 GLY B N 1
ATOM 1494 C CA . GLY B 1 65 ? -13.398 -11.258 4.5 1 96.06 65 GLY B CA 1
ATOM 1495 C C . GLY B 1 65 ? -12.703 -12.422 5.184 1 96.06 65 GLY B C 1
ATOM 1496 O O . GLY B 1 65 ? -13.359 -13.367 5.625 1 96.06 65 GLY B O 1
ATOM 1497 N N . GLY B 1 66 ? -11.43 -12.477 5.27 1 93.25 66 GLY B N 1
ATOM 1498 C CA . GLY B 1 66 ? -10.75 -13.469 6.09 1 93.25 66 GLY B CA 1
ATOM 1499 C C . GLY B 1 66 ? -10.109 -14.578 5.281 1 93.25 66 GLY B C 1
ATOM 1500 O O . GLY B 1 66 ? -9.336 -15.375 5.812 1 93.25 66 GLY B O 1
ATOM 1501 N N . ALA B 1 67 ? -10.375 -14.695 4.023 1 94 67 ALA B N 1
ATOM 1502 C CA . ALA B 1 67 ? -9.859 -15.773 3.184 1 94 67 ALA B CA 1
ATOM 1503 C C . ALA B 1 67 ? -8.406 -15.508 2.785 1 94 67 ALA B C 1
ATOM 1505 O O . ALA B 1 67 ? -7.723 -16.406 2.301 1 94 67 ALA B O 1
ATOM 1506 N N . TRP B 1 68 ? -7.965 -14.383 3.021 1 97.81 68 TRP B N 1
ATOM 1507 C CA . TRP B 1 68 ? -6.637 -13.953 2.592 1 97.81 68 TRP B CA 1
ATOM 1508 C C . TRP B 1 68 ? -5.73 -13.711 3.791 1 97.81 68 TRP B C 1
ATOM 1510 O O . TRP B 1 68 ? -6.191 -13.273 4.848 1 97.81 68 TRP B O 1
ATOM 1520 N N . GLU B 1 69 ? -4.492 -14.039 3.613 1 98.31 69 GLU B N 1
ATOM 1521 C CA . GLU B 1 69 ? -3.461 -13.633 4.566 1 98.31 69 GLU B CA 1
ATOM 1522 C C . GLU B 1 69 ? -2.896 -12.258 4.219 1 98.31 69 GLU B C 1
ATOM 1524 O O . GLU B 1 69 ? -2.016 -12.141 3.365 1 98.31 69 GLU B O 1
ATOM 1529 N N . LEU B 1 70 ? -3.391 -11.242 4.871 1 98.75 70 LEU B N 1
ATOM 1530 C CA . LEU B 1 70 ? -2.918 -9.883 4.648 1 98.75 70 LEU B CA 1
ATOM 1531 C C . LEU B 1 70 ? -1.654 -9.602 5.457 1 98.75 70 LEU B C 1
ATOM 1533 O O . LEU B 1 70 ? -1.727 -9.352 6.664 1 98.75 70 LEU B O 1
ATOM 1537 N N . ALA B 1 71 ? -0.546 -9.586 4.805 1 98.56 71 ALA B N 1
ATOM 1538 C CA . ALA B 1 71 ? 0.753 -9.531 5.469 1 98.56 71 ALA B CA 1
ATOM 1539 C C . ALA B 1 71 ? 1.067 -8.117 5.945 1 98.56 71 ALA B C 1
ATOM 1541 O O . ALA B 1 71 ? 0.714 -7.137 5.285 1 98.56 71 ALA B O 1
ATOM 1542 N N . ASN B 1 72 ? 1.681 -8.023 7.086 1 97.69 72 ASN B N 1
ATOM 1543 C CA . ASN B 1 72 ? 2.219 -6.75 7.555 1 97.69 72 ASN B CA 1
ATOM 1544 C C . ASN B 1 72 ? 3.588 -6.461 6.949 1 97.69 72 ASN B C 1
ATOM 1546 O O . ASN B 1 72 ? 4.418 -7.363 6.816 1 97.69 72 ASN B O 1
ATOM 1550 N N . CYS B 1 73 ? 3.781 -5.234 6.516 1 98.38 73 CYS B N 1
ATOM 1551 C CA . CYS B 1 73 ? 5.078 -4.773 6.039 1 98.38 73 CYS B CA 1
ATOM 1552 C C . CYS B 1 73 ? 5.547 -3.553 6.824 1 98.38 73 CYS B C 1
ATOM 1554 O O . CYS B 1 73 ? 5.137 -2.428 6.535 1 98.38 73 CYS B O 1
ATOM 1556 N N . GLY B 1 74 ? 6.402 -3.793 7.805 1 98 74 GLY B N 1
ATOM 1557 C CA . GLY B 1 74 ? 6.996 -2.715 8.586 1 98 74 GLY B CA 1
ATOM 1558 C C . GLY B 1 74 ? 8.367 -2.312 8.086 1 98 74 GLY B C 1
ATOM 1559 O O . GLY B 1 74 ? 8.68 -2.465 6.906 1 98 74 GLY B O 1
ATOM 1560 N N . ALA B 1 75 ? 9.133 -1.768 8.992 1 98.12 75 ALA B N 1
ATOM 1561 C CA . ALA B 1 75 ? 10.445 -1.219 8.664 1 98.12 75 ALA B CA 1
ATOM 1562 C C . ALA B 1 75 ? 11.367 -2.301 8.109 1 98.12 75 ALA B C 1
ATOM 1564 O O . ALA B 1 75 ? 12.078 -2.076 7.125 1 98.12 75 ALA B O 1
ATOM 1565 N N . ALA B 1 76 ? 11.352 -3.455 8.688 1 98 76 ALA B N 1
ATOM 1566 C CA . ALA B 1 76 ? 12.234 -4.539 8.266 1 98 76 ALA B CA 1
ATOM 1567 C C . ALA B 1 76 ? 11.906 -4.992 6.844 1 98 76 ALA B C 1
ATOM 1569 O O . ALA B 1 76 ? 12.805 -5.219 6.031 1 98 76 ALA B O 1
ATOM 1570 N N . GLU B 1 77 ? 10.617 -5.176 6.594 1 98.5 77 GLU B N 1
ATOM 1571 C CA . GLU B 1 77 ? 10.203 -5.59 5.254 1 98.5 77 GLU B CA 1
ATOM 1572 C C . GLU B 1 77 ? 10.531 -4.52 4.219 1 98.5 77 GLU B C 1
ATOM 1574 O O . GLU B 1 77 ? 10.961 -4.836 3.105 1 98.5 77 GLU B O 1
ATOM 1579 N N . ILE B 1 78 ? 10.336 -3.227 4.57 1 98.81 78 ILE B N 1
ATOM 1580 C CA . ILE B 1 78 ? 10.625 -2.137 3.643 1 98.81 78 ILE B CA 1
ATOM 1581 C C . ILE B 1 78 ? 12.125 -2.074 3.365 1 98.81 78 ILE B C 1
ATOM 1583 O O . ILE B 1 78 ? 12.539 -1.857 2.225 1 98.81 78 ILE B O 1
ATOM 1587 N N . GLU B 1 79 ? 12.898 -2.258 4.371 1 98.44 79 GLU B N 1
ATOM 1588 C CA . GLU B 1 79 ? 14.344 -2.273 4.191 1 98.44 79 GLU B CA 1
ATOM 1589 C C . GLU B 1 79 ? 14.773 -3.4 3.25 1 98.44 79 GLU B C 1
ATOM 1591 O O . GLU B 1 79 ? 15.586 -3.188 2.348 1 98.44 79 GLU B O 1
ATOM 1596 N N . GLN B 1 80 ? 14.289 -4.57 3.498 1 98.44 80 GLN B N 1
ATOM 1597 C CA . GLN B 1 80 ? 14.609 -5.703 2.633 1 98.44 80 GLN B CA 1
ATOM 1598 C C . GLN B 1 80 ? 14.102 -5.473 1.213 1 98.44 80 GLN B C 1
ATOM 1600 O O . GLN B 1 80 ? 14.773 -5.84 0.242 1 98.44 80 GLN B O 1
ATOM 1605 N N . ALA B 1 81 ? 12.898 -4.895 1.087 1 98.56 81 ALA B N 1
ATOM 1606 C CA . ALA B 1 81 ? 12.359 -4.57 -0.232 1 98.56 81 ALA B CA 1
ATOM 1607 C C . ALA B 1 81 ? 13.273 -3.588 -0.966 1 98.56 81 ALA B C 1
ATOM 1609 O O . ALA B 1 81 ? 13.492 -3.721 -2.172 1 98.56 81 ALA B O 1
ATOM 1610 N N . ALA B 1 82 ? 13.766 -2.586 -0.231 1 98.19 82 ALA B N 1
ATOM 1611 C CA . ALA B 1 82 ? 14.695 -1.63 -0.828 1 98.19 82 ALA B CA 1
ATOM 1612 C C . ALA B 1 82 ? 15.938 -2.334 -1.366 1 98.19 82 ALA B C 1
ATOM 1614 O O . ALA B 1 82 ? 16.453 -1.967 -2.422 1 98.19 82 ALA B O 1
ATOM 1615 N N . ARG B 1 83 ? 16.406 -3.336 -0.656 1 97.88 83 ARG B N 1
ATOM 1616 C CA . ARG B 1 83 ? 17.547 -4.113 -1.121 1 97.88 83 ARG B CA 1
ATOM 1617 C C . ARG B 1 83 ? 17.219 -4.852 -2.416 1 97.88 83 ARG B C 1
ATOM 1619 O O . ARG B 1 83 ? 18.062 -4.938 -3.316 1 97.88 83 ARG B O 1
ATOM 1626 N N . ILE B 1 84 ? 16.031 -5.398 -2.471 1 97.62 84 ILE B N 1
ATOM 1627 C CA . ILE B 1 84 ? 15.602 -6.094 -3.678 1 97.62 84 ILE B CA 1
ATOM 1628 C C . ILE B 1 84 ? 15.523 -5.109 -4.84 1 97.62 84 ILE B C 1
ATOM 1630 O O . ILE B 1 84 ? 15.969 -5.41 -5.949 1 97.62 84 ILE B O 1
ATOM 1634 N N . VAL B 1 85 ? 14.922 -3.91 -4.633 1 97.25 85 VAL B N 1
ATOM 1635 C CA . VAL B 1 85 ? 14.828 -2.889 -5.672 1 97.25 85 VAL B CA 1
ATOM 1636 C C . VAL B 1 85 ? 16.234 -2.52 -6.156 1 97.25 85 VAL B C 1
ATOM 1638 O O . VAL B 1 85 ? 16.453 -2.359 -7.359 1 97.25 85 VAL B O 1
ATOM 1641 N N . THR B 1 86 ? 17.141 -2.406 -5.227 1 97.06 86 THR B N 1
ATOM 1642 C CA . THR B 1 86 ? 18.516 -2.084 -5.57 1 97.06 86 THR B CA 1
ATOM 1643 C C . THR B 1 86 ? 19.125 -3.168 -6.461 1 97.06 86 THR B C 1
ATOM 1645 O O . THR B 1 86 ? 19.75 -2.865 -7.477 1 97.06 86 THR B O 1
ATOM 1648 N N . LYS B 1 87 ? 18.906 -4.379 -6.074 1 95.69 87 LYS B N 1
ATOM 1649 C CA . LYS B 1 87 ? 19.453 -5.523 -6.797 1 95.69 87 LYS B CA 1
ATOM 1650 C C . LYS B 1 87 ? 18.906 -5.574 -8.227 1 95.69 87 LYS B C 1
ATOM 1652 O O . LYS B 1 87 ? 19.625 -5.965 -9.148 1 95.69 87 LYS B O 1
ATOM 1657 N N . TYR B 1 88 ? 17.688 -5.168 -8.422 1 94.81 88 TYR B N 1
ATOM 1658 C CA . TYR B 1 88 ? 17.031 -5.273 -9.719 1 94.81 88 TYR B CA 1
ATOM 1659 C C . TYR B 1 88 ? 16.734 -3.893 -10.297 1 94.81 88 TYR B C 1
ATOM 1661 O O . TYR B 1 88 ? 15.68 -3.67 -10.883 1 94.81 88 TYR B O 1
ATOM 1669 N N . GLN B 1 89 ? 17.594 -2.961 -10.047 1 91.06 89 GLN B N 1
ATOM 1670 C CA . GLN B 1 89 ? 17.406 -1.571 -10.453 1 91.06 89 GLN B CA 1
ATOM 1671 C C . GLN B 1 89 ? 17.172 -1.46 -11.953 1 91.06 89 GLN B C 1
ATOM 1673 O O . GLN B 1 89 ? 16.422 -0.593 -12.414 1 91.06 89 GLN B O 1
ATOM 1678 N N . ASP B 1 90 ? 17.703 -2.363 -12.766 1 89.12 90 ASP B N 1
ATOM 1679 C CA . ASP B 1 90 ? 17.578 -2.355 -14.219 1 89.12 90 ASP B CA 1
ATOM 1680 C C . ASP B 1 90 ? 16.188 -2.785 -14.656 1 89.12 90 ASP B C 1
ATOM 1682 O O . ASP B 1 90 ? 15.773 -2.527 -15.789 1 89.12 90 ASP B O 1
ATOM 1686 N N . GLN B 1 91 ? 15.477 -3.449 -13.742 1 88.19 91 GLN B N 1
ATOM 1687 C CA . GLN B 1 91 ? 14.133 -3.945 -14.055 1 88.19 91 GLN B CA 1
ATOM 1688 C C . GLN B 1 91 ? 13.062 -2.957 -13.602 1 88.19 91 GLN B C 1
ATOM 1690 O O . GLN B 1 91 ? 11.906 -3.068 -14 1 88.19 91 GLN B O 1
ATOM 1695 N N . ARG B 1 92 ? 13.391 -1.947 -12.812 1 88.12 92 ARG B N 1
ATOM 1696 C CA . ARG B 1 92 ? 12.5 -0.895 -12.336 1 88.12 92 ARG B CA 1
ATOM 1697 C C . ARG B 1 92 ? 11.289 -1.484 -11.617 1 88.12 92 ARG B C 1
ATOM 1699 O O . ARG B 1 92 ? 10.148 -1.138 -11.914 1 88.12 92 ARG B O 1
ATOM 1706 N N . ILE B 1 93 ? 11.602 -2.375 -10.727 1 93.81 93 ILE B N 1
ATOM 1707 C CA . ILE B 1 93 ? 10.516 -2.951 -9.945 1 93.81 93 ILE B CA 1
ATOM 1708 C C . ILE B 1 93 ? 10.141 -2.002 -8.805 1 93.81 93 ILE B C 1
ATOM 1710 O O . ILE B 1 93 ? 10.984 -1.253 -8.312 1 93.81 93 ILE B O 1
ATOM 1714 N N . GLY B 1 94 ? 8.906 -1.98 -8.43 1 95.56 94 GLY B N 1
ATOM 1715 C CA . GLY B 1 94 ? 8.422 -1.153 -7.328 1 95.56 94 GLY B CA 1
ATOM 1716 C C . GLY B 1 94 ? 8.336 -1.903 -6.016 1 95.56 94 GLY B C 1
ATOM 1717 O O . GLY B 1 94 ? 8.758 -3.057 -5.918 1 95.56 94 GLY B O 1
ATOM 1718 N N . ILE B 1 95 ? 7.828 -1.235 -5.031 1 98.25 95 ILE B N 1
ATOM 1719 C CA . ILE B 1 95 ? 7.777 -1.776 -3.678 1 98.25 95 ILE B CA 1
ATOM 1720 C C . ILE B 1 95 ? 6.844 -2.982 -3.639 1 98.25 95 ILE B C 1
ATOM 1722 O O . ILE B 1 95 ? 7.062 -3.922 -2.871 1 98.25 95 ILE B O 1
ATOM 1726 N N . ALA B 1 96 ? 5.773 -3.021 -4.488 1 98.19 96 ALA B N 1
ATOM 1727 C CA . ALA B 1 96 ? 4.844 -4.148 -4.5 1 98.19 96 ALA B CA 1
ATOM 1728 C C . ALA B 1 96 ? 5.539 -5.43 -4.945 1 98.19 96 ALA B C 1
ATOM 1730 O O . ALA B 1 96 ? 5.414 -6.469 -4.293 1 98.19 96 ALA B O 1
ATOM 1731 N N . ASP B 1 97 ? 6.316 -5.371 -5.98 1 97.44 97 ASP B N 1
ATOM 1732 C CA . ASP B 1 97 ? 7.062 -6.527 -6.469 1 97.44 97 ASP B CA 1
ATOM 1733 C C . ASP B 1 97 ? 8.133 -6.953 -5.469 1 97.44 97 ASP B C 1
ATOM 1735 O O . ASP B 1 97 ? 8.281 -8.141 -5.18 1 97.44 97 ASP B O 1
ATOM 1739 N N . ALA B 1 98 ? 8.867 -5.988 -4.992 1 98.06 98 ALA B N 1
ATOM 1740 C CA . ALA B 1 98 ? 9.938 -6.266 -4.039 1 98.06 98 ALA B CA 1
ATOM 1741 C C . ALA B 1 98 ? 9.383 -6.887 -2.76 1 98.06 98 ALA B C 1
ATOM 1743 O O . ALA B 1 98 ? 9.969 -7.824 -2.215 1 98.06 98 ALA B O 1
ATOM 1744 N N . ALA B 1 99 ? 8.281 -6.355 -2.287 1 98.62 99 ALA B N 1
ATOM 1745 C CA . ALA B 1 99 ? 7.656 -6.887 -1.079 1 98.62 99 ALA B CA 1
ATOM 1746 C C . ALA B 1 99 ? 7.184 -8.32 -1.293 1 98.62 99 ALA B C 1
ATOM 1748 O O . ALA B 1 99 ? 7.223 -9.141 -0.369 1 98.62 99 ALA B O 1
ATOM 1749 N N . ASN B 1 100 ? 6.695 -8.656 -2.494 1 98.5 100 ASN B N 1
ATOM 1750 C CA . ASN B 1 100 ? 6.32 -10.031 -2.793 1 98.5 100 ASN B CA 1
ATOM 1751 C C . ASN B 1 100 ? 7.496 -10.984 -2.613 1 98.5 100 ASN B C 1
ATOM 1753 O O . ASN B 1 100 ? 7.332 -12.094 -2.098 1 98.5 100 ASN B O 1
ATOM 1757 N N . VAL B 1 101 ? 8.672 -10.547 -3.002 1 98.31 101 VAL B N 1
ATOM 1758 C CA . VAL B 1 101 ? 9.867 -11.359 -2.832 1 98.31 101 VAL B CA 1
ATOM 1759 C C . VAL B 1 101 ? 10.18 -11.516 -1.345 1 98.31 101 VAL B C 1
ATOM 1761 O O . VAL B 1 101 ? 10.461 -12.617 -0.875 1 98.31 101 VAL B O 1
ATOM 1764 N N . VAL B 1 102 ? 10.133 -10.461 -0.599 1 98.75 102 VAL B N 1
ATOM 1765 C CA . VAL B 1 102 ? 10.422 -10.453 0.83 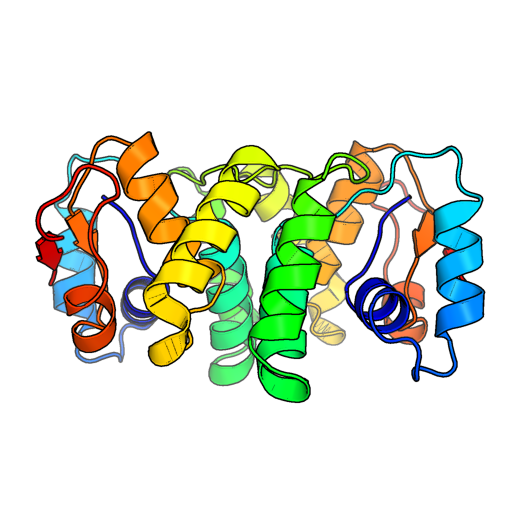1 98.75 102 VAL B CA 1
ATOM 1766 C C . VAL B 1 102 ? 9.43 -11.352 1.564 1 98.75 102 VAL B C 1
ATOM 1768 O O . VAL B 1 102 ? 9.82 -12.156 2.412 1 98.75 102 VAL B O 1
ATOM 1771 N N . LEU B 1 103 ? 8.172 -11.234 1.224 1 98.75 103 LEU B N 1
ATOM 1772 C CA . LEU B 1 103 ? 7.125 -11.984 1.9 1 98.75 103 LEU B CA 1
ATOM 1773 C C . LEU B 1 103 ? 7.195 -13.469 1.533 1 98.75 103 LEU B C 1
ATOM 1775 O O . LEU B 1 103 ? 6.855 -14.328 2.346 1 98.75 103 LEU B O 1
ATOM 1779 N N . ALA B 1 104 ? 7.609 -13.734 0.256 1 98.44 104 ALA B N 1
ATOM 1780 C CA . ALA B 1 104 ? 7.809 -15.133 -0.113 1 98.44 104 ALA B CA 1
ATOM 1781 C C . ALA B 1 104 ? 8.781 -15.82 0.844 1 98.44 104 ALA B C 1
ATOM 1783 O O . ALA B 1 104 ? 8.555 -16.969 1.25 1 98.44 104 ALA B O 1
ATOM 1784 N N . ASP B 1 105 ? 9.82 -15.133 1.195 1 98.5 105 ASP B N 1
ATOM 1785 C CA . ASP B 1 105 ? 10.797 -15.664 2.137 1 98.5 105 ASP B CA 1
ATOM 1786 C C . ASP B 1 105 ? 10.188 -15.828 3.527 1 98.5 105 ASP B C 1
ATOM 1788 O O . ASP B 1 105 ? 10.352 -16.875 4.164 1 98.5 105 ASP B O 1
ATOM 1792 N N . ARG B 1 106 ? 9.508 -14.836 3.977 1 98.06 106 ARG B N 1
ATOM 1793 C CA . ARG B 1 106 ? 8.922 -14.828 5.312 1 98.06 106 ARG B CA 1
ATOM 1794 C C . ARG B 1 106 ? 7.914 -15.961 5.469 1 98.06 106 ARG B C 1
ATOM 1796 O O . ARG B 1 106 ? 7.824 -16.578 6.531 1 98.06 106 ARG B O 1
ATOM 1803 N N . TYR B 1 107 ? 7.133 -16.188 4.438 1 97.94 107 TYR B N 1
ATOM 1804 C CA . TYR B 1 107 ? 6.074 -17.188 4.504 1 97.94 107 TYR B CA 1
ATOM 1805 C C . TYR B 1 107 ? 6.562 -18.531 3.975 1 97.94 107 TYR B C 1
ATOM 1807 O O . TYR B 1 107 ? 5.766 -19.453 3.762 1 97.94 107 TYR B O 1
ATOM 1815 N N . ARG B 1 108 ? 7.844 -18.672 3.682 1 96.88 108 ARG B N 1
ATOM 1816 C CA . ARG B 1 108 ? 8.516 -19.906 3.305 1 96.88 108 ARG B CA 1
ATOM 1817 C C . ARG B 1 108 ? 7.836 -20.547 2.1 1 96.88 108 ARG B C 1
ATOM 1819 O O . ARG B 1 108 ? 7.527 -21.75 2.121 1 96.88 108 ARG B O 1
ATOM 1826 N N . THR B 1 109 ? 7.598 -19.75 1.118 1 97.44 109 THR B N 1
ATOM 1827 C CA . THR B 1 109 ? 7.047 -20.25 -0.137 1 97.44 109 THR B CA 1
ATOM 1828 C C . THR B 1 109 ? 7.828 -19.703 -1.327 1 97.44 109 THR B C 1
ATOM 1830 O O . THR B 1 109 ? 8.477 -18.656 -1.218 1 97.44 109 THR B O 1
ATOM 1833 N N . ARG B 1 110 ? 7.809 -20.406 -2.432 1 96.44 110 ARG B N 1
ATOM 1834 C CA . ARG B 1 110 ? 8.406 -19.938 -3.682 1 96.44 110 ARG B CA 1
ATOM 1835 C C . ARG B 1 110 ? 7.352 -19.812 -4.777 1 96.44 110 ARG B C 1
ATOM 1837 O O . ARG B 1 110 ? 7.684 -19.531 -5.934 1 96.44 110 ARG B O 1
ATOM 1844 N N . THR B 1 111 ? 6.152 -20.047 -4.414 1 97.19 111 THR B N 1
ATOM 1845 C CA . THR B 1 111 ? 5.078 -19.984 -5.395 1 97.19 111 THR B CA 1
ATOM 1846 C C . THR B 1 111 ? 4.457 -18.594 -5.445 1 97.19 111 THR B C 1
ATOM 1848 O O . THR B 1 111 ? 4.113 -18.031 -4.406 1 97.19 111 THR B O 1
ATOM 1851 N N . ILE B 1 112 ? 4.371 -18.047 -6.562 1 97.94 112 ILE B N 1
ATOM 1852 C CA . ILE B 1 112 ? 3.729 -16.75 -6.77 1 97.94 112 ILE B CA 1
ATOM 1853 C C . ILE B 1 112 ? 2.676 -16.875 -7.871 1 97.94 112 ILE B C 1
ATOM 1855 O O . ILE B 1 112 ? 2.924 -17.484 -8.914 1 97.94 112 ILE B O 1
ATOM 1859 N N . LEU B 1 113 ? 1.503 -16.453 -7.566 1 98.19 113 LEU B N 1
ATOM 1860 C CA . LEU B 1 113 ? 0.419 -16.328 -8.539 1 98.19 113 LEU B CA 1
ATOM 1861 C C . LEU B 1 113 ? 0.433 -14.961 -9.203 1 98.19 113 LEU B C 1
ATOM 1863 O O . LEU B 1 113 ? 0.139 -13.953 -8.555 1 98.19 113 LEU B O 1
ATOM 1867 N N . THR B 1 114 ? 0.806 -14.922 -10.453 1 98.06 114 THR B N 1
ATOM 1868 C CA . THR B 1 114 ? 0.945 -13.672 -11.188 1 98.06 114 THR B CA 1
ATOM 1869 C C . THR B 1 114 ? 0.772 -13.906 -12.688 1 98.06 114 THR B C 1
ATOM 1871 O O . THR B 1 114 ? 1.04 -15 -13.188 1 98.06 114 THR B O 1
ATOM 1874 N N . LEU B 1 115 ? 0.248 -12.906 -13.344 1 97.06 115 LEU B N 1
ATOM 1875 C CA . LEU B 1 115 ? 0.167 -12.961 -14.797 1 97.06 115 LEU B CA 1
ATOM 1876 C C . LEU B 1 115 ? 1.335 -12.211 -15.43 1 97.06 115 LEU B C 1
ATOM 1878 O O . LEU B 1 115 ? 1.502 -12.234 -16.656 1 97.06 115 LEU B O 1
ATOM 1882 N N . ASP B 1 116 ? 2.084 -11.445 -14.602 1 92.06 116 ASP B N 1
ATOM 1883 C CA . ASP B 1 116 ? 3.312 -10.805 -15.062 1 92.06 116 ASP B CA 1
ATOM 1884 C C . ASP B 1 116 ? 4.488 -11.781 -15.016 1 92.06 116 ASP B C 1
ATOM 1886 O O . ASP B 1 116 ? 5.434 -11.578 -14.25 1 92.06 116 ASP B O 1
ATOM 1890 N N . ARG B 1 117 ? 4.504 -12.672 -15.82 1 88.5 117 ARG B N 1
ATOM 1891 C CA . ARG B 1 117 ? 5.457 -13.773 -15.805 1 88.5 117 ARG B CA 1
ATOM 1892 C C . ARG B 1 117 ? 6.867 -13.289 -16.125 1 88.5 117 ARG B C 1
ATOM 1894 O O . ARG B 1 117 ? 7.84 -13.734 -15.523 1 88.5 117 ARG B O 1
ATOM 1901 N N . ARG B 1 118 ? 6.945 -12.406 -17.062 1 84.06 118 ARG B N 1
ATOM 1902 C CA . ARG B 1 118 ? 8.258 -11.922 -17.484 1 84.06 118 ARG B CA 1
ATOM 1903 C C . ARG B 1 118 ? 8.977 -11.219 -16.344 1 84.06 118 ARG B C 1
ATOM 1905 O O . ARG B 1 118 ? 10.172 -11.43 -16.125 1 84.06 118 ARG B O 1
ATOM 1912 N N . HIS B 1 119 ? 8.266 -10.516 -15.609 1 83.5 119 HIS B N 1
ATOM 1913 C CA . HIS B 1 119 ? 8.859 -9.766 -14.508 1 83.5 119 HIS B CA 1
ATOM 1914 C C . HIS B 1 119 ? 9.336 -10.703 -13.406 1 83.5 119 HIS B C 1
ATOM 1916 O O . HIS B 1 119 ? 10.477 -10.594 -12.938 1 83.5 119 HIS B O 1
ATOM 1922 N N . PHE B 1 120 ? 8.508 -11.719 -13.117 1 90 120 PHE B N 1
ATOM 1923 C CA . PHE B 1 120 ? 8.852 -12.57 -11.977 1 90 120 PHE B CA 1
ATOM 1924 C C . PHE B 1 120 ? 9.734 -13.727 -12.414 1 90 120 PHE B C 1
ATOM 1926 O O . PHE B 1 120 ? 10.234 -14.484 -11.578 1 90 120 PHE B O 1
ATOM 1933 N N . SER B 1 121 ? 9.953 -13.844 -13.664 1 88.25 121 SER B N 1
ATOM 1934 C CA . SER B 1 121 ? 10.984 -14.773 -14.125 1 88.25 121 SER B CA 1
ATOM 1935 C C . SER B 1 121 ? 12.383 -14.25 -13.828 1 88.25 121 SER B C 1
ATOM 1937 O O . SER B 1 121 ? 13.312 -15.023 -13.633 1 88.25 121 SER B O 1
ATOM 1939 N N . ALA B 1 122 ? 12.5 -12.984 -13.75 1 90.62 122 ALA B N 1
ATOM 1940 C CA . ALA B 1 122 ? 13.789 -12.352 -13.477 1 90.62 122 ALA B CA 1
ATOM 1941 C C . ALA B 1 122 ? 14.055 -12.289 -11.977 1 90.62 122 ALA B C 1
ATOM 1943 O O . ALA B 1 122 ? 15.195 -12.445 -11.531 1 90.62 122 ALA B O 1
ATOM 1944 N N . LEU B 1 123 ? 13.039 -12.078 -11.188 1 94.62 123 LEU B N 1
ATOM 1945 C CA . LEU B 1 123 ? 13.188 -11.977 -9.742 1 94.62 123 LEU B CA 1
ATOM 1946 C C . LEU B 1 123 ? 13.484 -13.344 -9.125 1 94.62 123 LEU B C 1
ATOM 1948 O O . LEU B 1 123 ? 12.922 -14.352 -9.555 1 94.62 123 LEU B O 1
ATOM 1952 N N . ARG B 1 124 ? 14.344 -13.383 -8.117 1 95.81 124 ARG B N 1
ATOM 1953 C CA . ARG B 1 124 ? 14.719 -14.609 -7.426 1 95.81 124 ARG B CA 1
ATOM 1954 C C . ARG B 1 124 ? 14.328 -14.555 -5.953 1 95.81 124 ARG B C 1
ATOM 1956 O O . ARG B 1 124 ? 14.398 -13.492 -5.332 1 95.81 124 ARG B O 1
ATOM 1963 N N . PRO B 1 125 ? 14.039 -15.758 -5.441 1 96.88 125 PRO B N 1
ATOM 1964 C CA . PRO B 1 125 ? 13.836 -15.797 -3.99 1 96.88 125 PRO B CA 1
ATOM 1965 C C . PRO B 1 125 ? 15.094 -15.43 -3.211 1 96.88 125 PRO B C 1
ATOM 1967 O O . PRO B 1 125 ? 16.203 -15.625 -3.703 1 96.88 125 PRO B O 1
ATOM 1970 N N . ILE B 1 126 ? 15 -14.773 -2.016 1 95.25 126 ILE B N 1
ATOM 1971 C CA . ILE B 1 126 ? 16.125 -14.344 -1.188 1 95.25 126 ILE B CA 1
ATOM 1972 C C . ILE B 1 126 ? 17.016 -15.547 -0.867 1 95.25 126 ILE B C 1
ATOM 1974 O O . ILE B 1 126 ? 18.234 -15.438 -0.881 1 95.25 126 ILE B O 1
ATOM 1978 N N . GLY B 1 127 ? 16.531 -16.781 -0.683 1 92.81 127 GLY B N 1
ATOM 1979 C CA . GLY B 1 127 ? 17.297 -17.984 -0.369 1 92.81 127 GLY B CA 1
ATOM 1980 C C . GLY B 1 127 ? 17.875 -18.656 -1.598 1 92.81 127 GLY B C 1
ATOM 1981 O O . GLY B 1 127 ? 18.516 -19.703 -1.49 1 92.81 127 GLY B O 1
ATOM 1982 N N . GLY B 1 128 ? 17.672 -18.047 -2.758 1 92.81 128 GLY B N 1
ATOM 1983 C CA . GLY B 1 128 ? 18.172 -18.609 -4.004 1 92.81 128 GLY B CA 1
ATOM 1984 C C . GLY B 1 128 ? 17.141 -19.453 -4.742 1 92.81 128 GLY B C 1
ATOM 1985 O O . GLY B 1 128 ? 16.047 -19.672 -4.242 1 92.81 128 G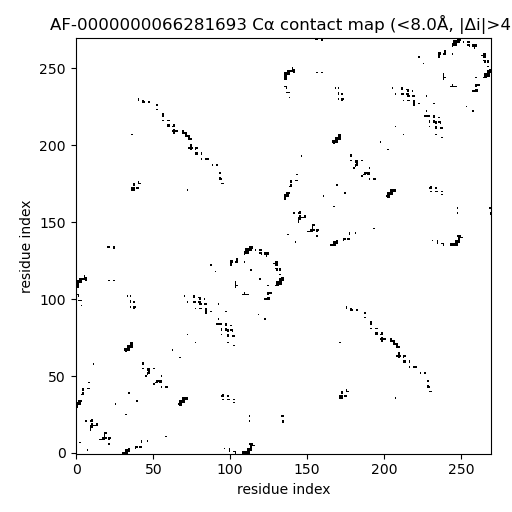LY B O 1
ATOM 1986 N N . GLY B 1 129 ? 17.547 -19.766 -6.016 1 95.19 129 GLY B N 1
ATOM 1987 C CA . GLY B 1 129 ? 16.625 -20.516 -6.848 1 95.19 129 GLY B CA 1
ATOM 1988 C C . GLY B 1 129 ? 15.695 -19.641 -7.66 1 95.19 129 GLY B C 1
ATOM 1989 O O . GLY B 1 129 ? 16.031 -18.5 -7.988 1 95.19 129 GLY B O 1
ATOM 1990 N N . ARG B 1 130 ? 14.523 -20.344 -8.062 1 95.81 130 ARG B N 1
ATOM 1991 C CA . ARG B 1 130 ? 13.555 -19.641 -8.891 1 95.81 130 ARG B CA 1
ATOM 1992 C C . ARG B 1 130 ? 12.164 -19.688 -8.281 1 95.81 130 ARG B C 1
ATOM 1994 O O . ARG B 1 130 ? 11.844 -20.625 -7.527 1 95.81 130 ARG B O 1
ATOM 2001 N N . PHE B 1 131 ? 11.43 -18.719 -8.578 1 96.69 131 PHE B N 1
ATOM 2002 C CA . PHE B 1 131 ? 10.016 -18.766 -8.203 1 96.69 131 PHE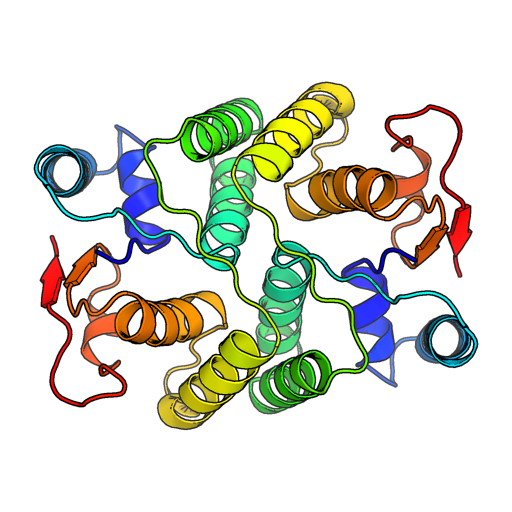 B CA 1
ATOM 2003 C C . PHE B 1 131 ? 9.266 -19.781 -9.062 1 96.69 131 PHE B C 1
ATOM 2005 O O . PHE B 1 131 ? 9.586 -19.969 -10.234 1 96.69 131 PHE B O 1
ATOM 2012 N N . THR B 1 132 ? 8.359 -20.453 -8.43 1 96.38 132 THR B N 1
ATOM 2013 C CA . THR B 1 132 ? 7.324 -21.156 -9.172 1 96.38 132 THR B CA 1
ATOM 2014 C C . THR B 1 132 ? 6.188 -20.203 -9.539 1 96.38 132 THR B C 1
ATOM 2016 O O . THR B 1 132 ? 5.398 -19.812 -8.68 1 96.38 132 THR B O 1
ATOM 2019 N N . VAL B 1 133 ? 6.102 -19.844 -10.828 1 96.94 133 VAL B N 1
ATOM 2020 C CA . VAL B 1 133 ? 5.137 -18.859 -11.289 1 96.94 133 VAL B CA 1
ATOM 2021 C C . VAL B 1 133 ? 3.912 -19.562 -11.875 1 96.94 133 VAL B C 1
ATOM 2023 O O . VAL B 1 133 ? 4.039 -20.406 -12.773 1 96.94 133 VAL B O 1
ATOM 2026 N N . ILE B 1 134 ? 2.824 -19.234 -11.305 1 96 134 ILE B N 1
ATOM 2027 C CA . ILE B 1 134 ? 1.577 -19.812 -11.797 1 96 134 ILE B CA 1
ATOM 2028 C C . ILE B 1 134 ? 0.575 -18.703 -12.086 1 96 134 ILE B C 1
ATOM 2030 O O . ILE B 1 134 ? 0.664 -17.609 -11.516 1 96 134 ILE B O 1
ATOM 2034 N N . PRO B 1 135 ? -0.536 -18.828 -12.758 1 94.25 135 PRO B N 1
ATOM 2035 C CA . PRO B 1 135 ? -0.791 -20.016 -13.578 1 94.25 135 PRO B CA 1
ATOM 2036 C C . PRO B 1 135 ? 0.161 -20.125 -14.766 1 94.25 135 PRO B C 1
ATOM 2038 O O . PRO B 1 135 ? 0.671 -19.125 -15.25 1 94.25 135 PRO B O 1
#